Protein AF-A0AAD6UXU1-F1 (afdb_monomer)

Mean predicted aligned error: 7.84 Å

Foldseek 3Di:
DDDPPPPPDDDDPVPDADQAWAWEDEPPDIDIDGLRLLVVQFVQSVVVVVDDDDPDFDDDPNHGYDYDHDDPVLVVLLVCVSPPVQCQDAPPDLRAQELSSLLSNLLVCLVRVRLVSVLRSVNVLCQVQPLDPVSPLVDPCVVRNPPDDDPDPLLSLLSVCQSCVSNVLCLSNLSSLLSNLLVDDPCVNVDPPGSNVVDDPLQNQLSVQLSVVLLVLLVVLLVLLLPFDDPVQFPDPVQLNVLSVVVSVVVVVVVRSRNSPVPDDPVVLVVLPVRGPPRRSVSSVVSNVVSSNVCSQCRCVSSPHDGSVVSVVSVCCSNVVSVCVVVD

pLDDT: mean 85.53, std 13.85, range [31.14, 98.0]

Sequence (328 aa):
MATSTASNFRQNDDLWFSPELIILRAQNHVFRIFVSILSAKSSVFADMFSFPSPPEVETIDGIQVVDLHDDPEELGAFLKAIFDADFFLPMPAKTINKLQDIIGILRMAHKYDVAFLRLRALEHLDLLYPIKLRGFEAFEGWDRVDQFQYSSEKDRDLIVIKAAVEVGATWLLPAAYYSLCAGNDLCEIMTDGSPWNDIGDPQKMACITGYTALLQYSPKMWQSLLTPSDEDFCEDPALCDARRLELASALVALGSIHHTLETPDEEWWANARQMFCERCYIYTEQQYSLTKQEFWEELPSLFGLPAWSELETARISALYEATNHWAT

Secondary structure (DSSP, 8-state):
--------PPP-GGG-----EEEEEETTEEEEEEHHHHHTT-HHHHHHHHSPPPSS--EETTEEEEEE-S-HHHHHHHHHHHH-TTTTPPTT------HHHHHHHHHHHHHTT-HHHHHHHHHHHHHHS-SSHHHHHT---HHHH-SS--S-HHHHHHHHHHHHHHTT-GGGHHHHHHHHHHHS-HHHHT-TTSGGGGS-HHHHHHHHHHHHHHHHHHHHHHHHHHPPPPTTT-S-HHHHHHHHHHHHHHHHHH---S-TTT---HHHHHHHHHHS-HHHHHHHHHHHHHHHHHHHHHHHHHTTPPPHHHHHHHHHHHHHHHHHTT--

Nearest PDB structures (foldseek):
  3drx-assembly1_B  TM=6.575E-01  e=2.318E-01  Homo sapiens
  8u81-assembly1_K1  TM=6.897E-01  e=6.715E-01  Homo sapiens
  3drx-assembly1_C  TM=5.872E-01  e=3.681E-01  Homo sapiens
  3drx-assembly1_D  TM=5.726E-01  e=5.088E-01  Homo sapiens

Structure (mmCIF, N/CA/C/O backbone):
data_AF-A0AAD6UXU1-F1
#
_entry.id   AF-A0AAD6UXU1-F1
#
loop_
_atom_site.group_PDB
_atom_site.id
_atom_site.type_symbol
_atom_site.label_atom_id
_atom_site.label_alt_id
_atom_site.label_comp_id
_atom_site.label_asym_id
_atom_site.label_entity_id
_atom_site.label_seq_id
_atom_site.pdbx_PDB_ins_code
_atom_site.Cartn_x
_atom_site.Cartn_y
_atom_site.Cartn_z
_atom_site.occupancy
_atom_site.B_iso_or_equiv
_atom_site.auth_seq_id
_atom_site.auth_comp_id
_atom_site.auth_asym_id
_atom_site.auth_atom_id
_atom_site.pdbx_PDB_model_num
ATOM 1 N N . MET A 1 1 ? -47.418 32.313 39.475 1.00 43.31 1 MET A N 1
ATOM 2 C CA . MET A 1 1 ? -47.560 32.267 38.006 1.00 43.31 1 MET A CA 1
ATOM 3 C C . MET A 1 1 ? -46.182 32.016 37.419 1.00 43.31 1 MET A C 1
ATOM 5 O O . MET A 1 1 ? -45.361 32.917 37.453 1.00 43.31 1 MET A O 1
ATOM 9 N N . ALA A 1 2 ? -45.915 30.797 36.958 1.00 39.81 2 ALA A N 1
ATOM 10 C CA . ALA A 1 2 ? -44.794 30.499 36.074 1.00 39.81 2 ALA A CA 1
ATOM 11 C C . ALA A 1 2 ? -45.394 29.693 34.923 1.00 39.81 2 ALA A C 1
ATOM 13 O O . ALA A 1 2 ? -45.813 28.550 35.087 1.00 39.81 2 ALA A O 1
ATOM 14 N N . THR A 1 3 ? -45.595 30.383 33.811 1.00 43.19 3 THR A N 1
ATOM 15 C CA . THR A 1 3 ? -46.108 29.852 32.555 1.00 43.19 3 THR A CA 1
ATOM 16 C C . THR A 1 3 ? -45.148 28.789 32.040 1.00 43.19 3 THR A C 1
ATOM 18 O O . THR A 1 3 ? -44.046 29.112 31.607 1.00 43.19 3 THR A O 1
ATOM 21 N N . SER A 1 4 ? -45.576 27.526 32.091 1.00 51.03 4 SER A N 1
ATOM 22 C CA . SER A 1 4 ? -45.005 26.460 31.273 1.00 51.03 4 SER A CA 1
ATOM 23 C C . SER A 1 4 ? -45.276 26.825 29.816 1.00 51.03 4 SER A C 1
ATOM 25 O O . SER A 1 4 ? -46.384 26.665 29.306 1.00 51.03 4 SER A O 1
ATOM 27 N N . THR A 1 5 ? -44.284 27.417 29.160 1.00 53.66 5 THR A N 1
ATOM 28 C CA . THR A 1 5 ? -44.238 27.451 27.704 1.00 53.66 5 THR A CA 1
ATOM 29 C C . THR A 1 5 ? -43.967 26.024 27.262 1.00 53.66 5 THR A C 1
ATOM 31 O O . THR A 1 5 ? -42.832 25.561 27.336 1.00 53.66 5 THR A O 1
ATOM 34 N N . ALA A 1 6 ? -45.023 25.312 26.865 1.00 58.25 6 ALA A N 1
ATOM 35 C CA . ALA A 1 6 ? -44.900 24.072 26.118 1.00 58.25 6 ALA A CA 1
ATOM 36 C C . ALA A 1 6 ? -44.196 24.409 24.802 1.00 58.25 6 ALA A C 1
ATOM 38 O O . ALA A 1 6 ? -44.788 24.932 23.857 1.00 58.25 6 ALA A O 1
ATOM 39 N N . SER A 1 7 ? -42.890 24.213 24.790 1.00 63.56 7 SER A N 1
ATOM 40 C CA . SER A 1 7 ? -42.070 24.406 23.618 1.00 63.56 7 SER A CA 1
ATOM 41 C C . SER A 1 7 ? -42.394 23.286 22.634 1.00 63.56 7 SER A C 1
ATOM 43 O O . SER A 1 7 ? -42.061 22.131 22.881 1.00 63.56 7 SER A O 1
ATOM 45 N N . ASN A 1 8 ? -43.032 23.617 21.508 1.00 79.75 8 ASN A N 1
ATOM 46 C CA . ASN A 1 8 ? -43.217 22.708 20.369 1.00 79.75 8 ASN A CA 1
ATOM 47 C C . ASN A 1 8 ? -41.882 22.473 19.628 1.00 79.75 8 ASN A C 1
ATOM 49 O O . ASN A 1 8 ? -41.800 22.631 18.410 1.00 79.75 8 ASN A O 1
ATOM 53 N N . PHE A 1 9 ? -40.813 22.148 20.356 1.00 83.38 9 PHE A N 1
ATOM 54 C CA . PHE A 1 9 ? -39.543 21.751 19.763 1.00 83.38 9 PHE A CA 1
ATOM 55 C C . PHE A 1 9 ? -39.587 20.250 19.483 1.00 83.38 9 PHE A C 1
ATOM 57 O O . PHE A 1 9 ? -39.990 19.462 20.337 1.00 83.38 9 PHE A O 1
ATOM 64 N N . ARG A 1 10 ? -39.200 19.862 18.266 1.00 88.00 10 ARG A N 1
ATOM 65 C CA . ARG A 1 10 ? -39.010 18.460 17.896 1.00 88.00 10 ARG A CA 1
ATOM 66 C C . ARG A 1 10 ? -37.529 18.149 17.983 1.00 88.00 10 ARG A C 1
ATOM 68 O O . ARG A 1 10 ? -36.723 18.843 17.370 1.00 88.00 10 ARG A O 1
ATOM 75 N N . GLN A 1 11 ? -37.207 17.127 18.760 1.00 89.56 11 GLN A N 1
ATOM 76 C CA . GLN A 1 11 ? -35.879 16.547 18.789 1.00 89.56 11 GLN A CA 1
ATOM 77 C C . GLN A 1 11 ? -35.565 15.946 17.414 1.00 89.56 11 GLN A C 1
ATOM 79 O O . GLN A 1 11 ? -36.439 15.346 16.790 1.00 89.56 11 GLN A O 1
ATOM 84 N N . ASN A 1 12 ? -34.343 16.160 16.935 1.00 89.06 12 ASN A N 1
ATOM 85 C CA . ASN A 1 12 ? -33.808 15.438 15.790 1.00 89.06 12 ASN A CA 1
ATOM 86 C C . ASN A 1 12 ? -32.890 14.350 16.342 1.00 89.06 12 ASN A C 1
ATOM 88 O O . ASN A 1 12 ? -31.841 14.683 16.887 1.00 89.06 12 ASN A O 1
ATOM 92 N N . ASP A 1 13 ? -33.299 13.091 16.221 1.00 85.75 13 ASP A N 1
ATOM 93 C CA . ASP A 1 13 ? -32.587 11.963 16.822 1.00 85.75 13 ASP A CA 1
ATOM 94 C C . ASP A 1 13 ? -31.192 11.747 16.208 1.00 85.75 13 ASP A C 1
ATOM 96 O O . ASP A 1 13 ? -30.276 11.360 16.931 1.00 85.75 13 ASP A O 1
ATOM 100 N N . ASP A 1 14 ? -30.978 12.136 14.944 1.00 83.19 14 ASP A N 1
ATOM 101 C CA . ASP A 1 14 ? -29.666 12.067 14.275 1.00 83.19 14 ASP A CA 1
ATOM 102 C C . ASP A 1 14 ? -28.654 13.073 14.852 1.00 83.19 14 ASP A C 1
ATOM 104 O O . ASP A 1 14 ? -27.446 12.947 14.650 1.00 83.19 14 ASP A O 1
ATOM 108 N N . LEU A 1 15 ? -29.144 14.102 15.552 1.00 87.38 15 LEU A N 1
ATOM 109 C CA . LEU A 1 15 ? -28.348 15.190 16.126 1.00 87.38 15 LEU A CA 1
ATOM 110 C C . LEU A 1 15 ? -28.557 15.336 17.643 1.00 87.38 15 LEU A C 1
ATOM 112 O O . LEU A 1 15 ? -28.190 16.364 18.219 1.00 87.38 15 LEU A O 1
ATOM 116 N N . TRP A 1 16 ? -29.137 14.326 18.301 1.00 88.19 16 TRP A N 1
ATOM 117 C CA . TRP A 1 16 ? -29.428 14.342 19.736 1.00 88.19 16 TRP A CA 1
ATOM 118 C C . TRP A 1 16 ? -28.514 13.404 20.530 1.00 88.19 16 TRP A C 1
ATOM 120 O O . TRP A 1 16 ? -28.916 12.366 21.053 1.00 88.19 16 TRP A O 1
ATOM 130 N N . PHE A 1 17 ? -27.246 13.790 20.622 1.00 86.94 17 PHE A N 1
ATOM 131 C CA . PHE A 1 17 ? -26.210 13.006 21.288 1.00 86.94 17 PHE A CA 1
ATOM 132 C C . PHE A 1 17 ? -26.290 13.100 22.822 1.00 86.94 17 PHE A C 1
ATOM 134 O O . PHE A 1 17 ? -26.410 14.188 23.388 1.00 86.94 17 PHE A O 1
ATOM 141 N N . SER A 1 18 ? -26.151 11.959 23.508 1.00 86.75 18 SER A N 1
ATOM 142 C CA . SER A 1 18 ? -25.947 11.924 24.965 1.00 86.75 18 SER A CA 1
ATOM 143 C C . SER A 1 18 ? -24.610 12.593 25.333 1.00 86.75 18 SER A C 1
ATOM 145 O O . SER A 1 18 ? -23.609 12.326 24.659 1.00 86.75 18 SER A O 1
ATOM 147 N N . PRO A 1 19 ? -24.545 13.419 26.399 1.00 90.62 19 PRO A N 1
ATOM 148 C CA . PRO A 1 19 ? -23.319 14.095 26.833 1.00 90.62 19 PRO A CA 1
ATOM 149 C C . PRO A 1 19 ? -22.355 13.185 27.618 1.00 90.62 19 PRO A C 1
ATOM 151 O O . PRO A 1 19 ? -21.442 13.679 28.278 1.00 90.62 19 PRO A O 1
ATOM 154 N N . GLU A 1 20 ? -22.573 11.872 27.600 1.00 93.19 20 GLU A N 1
ATOM 155 C CA . GLU A 1 20 ? -21.785 10.895 28.345 1.00 93.19 20 GLU A CA 1
ATOM 156 C C . GLU A 1 20 ? -20.316 10.871 27.900 1.00 93.19 20 GLU A C 1
ATOM 158 O O . GLU A 1 20 ? -19.997 10.784 26.709 1.00 93.19 20 GLU A O 1
ATOM 163 N N . LEU A 1 21 ? -19.426 10.961 28.889 1.00 94.88 21 LEU A N 1
ATOM 164 C CA . LEU A 1 21 ? -17.980 10.950 28.715 1.00 94.88 21 LEU A CA 1
ATOM 165 C C . LEU A 1 21 ? -17.402 9.612 29.158 1.00 94.88 21 LEU A C 1
ATOM 167 O O . LEU A 1 21 ? -17.860 9.021 30.132 1.00 94.88 21 LEU A O 1
ATOM 171 N N . ILE A 1 22 ? -16.326 9.210 28.493 1.00 95.25 22 ILE A N 1
ATOM 172 C CA . ILE A 1 22 ? -15.518 8.048 28.854 1.00 95.25 22 ILE A CA 1
ATOM 173 C C . ILE A 1 22 ? -14.036 8.367 28.671 1.00 95.25 22 ILE A C 1
ATOM 175 O O . ILE A 1 22 ? -13.671 9.234 27.867 1.00 95.25 22 ILE A O 1
ATOM 179 N N . ILE A 1 23 ? -13.181 7.685 29.430 1.00 96.94 23 ILE A N 1
ATOM 180 C CA . ILE A 1 23 ? -11.731 7.743 29.267 1.00 96.94 23 ILE A CA 1
ATOM 181 C C . ILE A 1 23 ? -11.262 6.413 28.688 1.00 96.94 23 ILE A C 1
ATOM 183 O O . ILE A 1 23 ? -11.335 5.380 29.344 1.00 96.94 23 ILE A O 1
ATOM 187 N N . LEU A 1 24 ? -10.761 6.442 27.458 1.00 96.88 24 LEU A N 1
ATOM 188 C CA . LEU A 1 24 ? -10.066 5.306 26.862 1.00 96.88 24 LEU A CA 1
ATOM 189 C C . LEU A 1 24 ? -8.593 5.389 27.254 1.00 96.88 24 LEU A C 1
ATOM 191 O O . LEU A 1 24 ? -7.971 6.439 27.076 1.00 96.88 24 LEU A O 1
ATOM 195 N N . ARG A 1 25 ? -8.031 4.309 27.791 1.00 96.75 25 ARG A N 1
ATOM 196 C CA . ARG A 1 25 ? -6.615 4.227 28.158 1.00 96.75 25 ARG A CA 1
ATOM 197 C C . ARG A 1 25 ? -5.912 3.209 27.274 1.00 96.75 25 ARG A C 1
ATOM 199 O O . ARG A 1 25 ? -6.346 2.071 27.193 1.00 96.75 25 ARG A O 1
ATOM 206 N N . ALA A 1 26 ? -4.817 3.616 26.643 1.00 96.81 26 ALA A N 1
ATOM 207 C CA . ALA A 1 26 ? -3.923 2.731 25.904 1.00 96.81 26 ALA A CA 1
ATOM 208 C C . ALA A 1 26 ? -2.500 2.945 26.421 1.00 96.81 26 ALA A C 1
ATOM 210 O O . ALA A 1 26 ? -1.939 4.036 26.301 1.00 96.81 26 ALA A O 1
ATOM 211 N N . GLN A 1 27 ? -1.930 1.912 27.046 1.00 94.31 27 GLN A N 1
ATOM 212 C CA . GLN A 1 27 ? -0.639 1.988 27.737 1.00 94.31 27 GLN A CA 1
ATOM 213 C C . GLN A 1 27 ? -0.589 3.172 28.733 1.00 94.31 27 GLN A C 1
ATOM 215 O O . GLN A 1 27 ? -1.321 3.190 29.720 1.00 94.31 27 GLN A O 1
ATOM 220 N N . ASN A 1 28 ? 0.270 4.166 28.488 1.00 92.69 28 ASN A N 1
ATOM 221 C CA . ASN A 1 28 ? 0.446 5.373 29.300 1.00 92.69 28 ASN A CA 1
ATOM 222 C C . ASN A 1 28 ? -0.333 6.601 28.782 1.00 92.69 28 ASN A C 1
ATOM 224 O O . ASN A 1 28 ? -0.143 7.697 29.311 1.00 92.69 28 ASN A O 1
ATOM 228 N N . HIS A 1 29 ? -1.190 6.440 27.771 1.00 96.69 29 HIS A N 1
ATOM 229 C CA . HIS A 1 29 ? -1.995 7.514 27.191 1.00 96.69 29 HIS A CA 1
ATOM 230 C C . HIS A 1 29 ? -3.467 7.370 27.575 1.00 96.69 29 HIS A C 1
ATOM 232 O O . HIS A 1 29 ? -4.006 6.266 27.635 1.00 96.69 29 HIS A O 1
ATOM 238 N N . VAL A 1 30 ? -4.123 8.505 27.815 1.00 97.12 30 VAL A N 1
ATOM 239 C CA . VAL A 1 30 ? -5.552 8.579 28.134 1.00 97.12 30 VAL A CA 1
ATOM 240 C C . VAL A 1 30 ? -6.255 9.558 27.201 1.00 97.12 30 VAL A C 1
ATOM 242 O O . VAL A 1 30 ? -5.759 10.656 26.944 1.00 97.12 30 VAL A O 1
ATOM 245 N N . PHE A 1 31 ? -7.430 9.167 26.718 1.00 97.56 31 PHE A N 1
ATOM 246 C CA . PHE A 1 31 ? -8.241 9.927 25.773 1.00 97.56 31 PHE A CA 1
ATOM 247 C C . PHE A 1 31 ? -9.641 10.109 26.346 1.00 97.56 31 PHE A C 1
ATOM 249 O O . PHE A 1 31 ? -10.380 9.142 26.519 1.00 97.56 31 PHE A O 1
ATOM 256 N N . ARG A 1 32 ? -10.019 11.355 26.643 1.00 97.12 32 ARG A N 1
ATOM 257 C CA . ARG A 1 32 ? -11.364 11.685 27.127 1.00 97.12 32 ARG A CA 1
ATOM 258 C C . ARG A 1 32 ? -12.262 12.045 25.949 1.00 97.12 32 ARG A C 1
ATOM 260 O O . ARG A 1 32 ? -12.029 13.068 25.308 1.00 97.12 32 ARG A O 1
ATOM 267 N N . ILE A 1 33 ? -13.285 11.236 25.689 1.00 95.94 33 ILE A N 1
ATOM 268 C CA . ILE A 1 33 ? -14.138 11.349 24.497 1.00 95.94 33 ILE A CA 1
ATOM 269 C C . ILE A 1 33 ? -15.627 11.222 24.837 1.00 95.94 33 ILE A C 1
ATOM 271 O O . ILE A 1 33 ? -15.990 10.806 25.938 1.00 95.94 33 ILE A O 1
ATOM 275 N N . PHE A 1 34 ? -16.489 11.598 23.887 1.00 95.31 34 PHE A N 1
ATOM 276 C CA . PHE A 1 34 ? -17.938 11.411 23.995 1.00 95.31 34 PHE A CA 1
ATOM 277 C C . PHE A 1 34 ? -18.346 10.026 23.487 1.00 95.31 34 PHE A C 1
ATOM 279 O O . PHE A 1 34 ? -18.093 9.695 22.324 1.00 95.31 34 PHE A O 1
ATOM 286 N N . VAL A 1 35 ? -19.027 9.253 24.339 1.00 94.50 35 VAL A N 1
ATOM 287 C CA . VAL A 1 35 ? -19.502 7.888 24.036 1.00 94.50 35 VAL A CA 1
ATOM 288 C C . VAL A 1 35 ? -20.404 7.885 22.806 1.00 94.50 35 VAL A C 1
ATOM 290 O O . VAL A 1 35 ? -20.249 7.062 21.906 1.00 94.50 35 VAL A O 1
ATOM 293 N N . SER A 1 36 ? -21.323 8.844 22.746 1.00 93.44 36 SER A N 1
ATOM 294 C CA . SER A 1 36 ? -22.357 8.944 21.717 1.00 93.44 36 SER A CA 1
ATOM 295 C C . SER A 1 36 ? -21.791 9.180 20.312 1.00 93.44 36 SER A C 1
ATOM 297 O O . SER A 1 36 ? -22.270 8.576 19.356 1.00 93.44 36 SER A O 1
ATOM 299 N N . ILE A 1 37 ? -20.736 9.990 20.180 1.00 93.44 37 ILE A N 1
ATOM 300 C CA . ILE A 1 37 ? -20.075 10.249 18.890 1.00 93.44 37 ILE A CA 1
ATOM 301 C C . ILE A 1 37 ? -19.331 9.002 18.412 1.00 93.44 37 ILE A C 1
ATOM 303 O O . ILE A 1 37 ? -19.471 8.613 17.254 1.00 93.44 37 ILE A O 1
ATOM 307 N N . LEU A 1 38 ? -18.562 8.362 19.297 1.00 95.00 38 LEU A N 1
ATOM 308 C CA . LEU A 1 38 ? -17.781 7.182 18.932 1.00 95.00 38 LEU A CA 1
ATOM 309 C C . LEU A 1 38 ? -18.691 5.991 18.588 1.00 95.00 38 LEU A C 1
ATOM 311 O O . LEU A 1 38 ? -18.490 5.353 17.558 1.00 95.00 38 LEU A O 1
ATOM 315 N N . SER A 1 39 ? -19.747 5.767 19.377 1.00 94.50 39 SER A N 1
ATOM 316 C CA . SER A 1 39 ? -20.759 4.726 19.122 1.00 94.50 39 SER A CA 1
ATOM 317 C C . SER A 1 39 ? -21.492 4.941 17.800 1.00 94.50 39 SER A C 1
ATOM 319 O O . SER A 1 39 ? -21.764 3.992 17.077 1.00 94.50 39 SER A O 1
ATOM 321 N N . ALA A 1 40 ? -21.782 6.194 17.435 1.00 92.88 40 ALA A N 1
ATOM 322 C CA . ALA A 1 40 ? -22.445 6.504 16.169 1.00 92.88 40 ALA A CA 1
ATOM 323 C C . ALA A 1 40 ? -21.576 6.207 14.932 1.00 92.88 40 ALA A C 1
ATOM 325 O O . ALA A 1 40 ? -22.085 6.217 13.812 1.00 92.88 40 ALA A O 1
ATOM 326 N N . LYS A 1 41 ? -20.264 6.003 15.106 1.00 94.06 41 LYS A N 1
ATOM 327 C CA . LYS A 1 41 ? -19.313 5.757 14.011 1.00 94.06 41 LYS A CA 1
ATOM 328 C C . LYS A 1 41 ? -18.708 4.358 14.017 1.00 94.06 41 LYS A C 1
ATOM 330 O O . LYS A 1 41 ? -18.151 3.973 12.995 1.00 94.06 41 LYS A O 1
ATOM 335 N N . SER A 1 42 ? -18.800 3.638 15.130 1.00 96.75 42 SER A N 1
ATOM 336 C CA . SER A 1 42 ? -18.187 2.330 15.343 1.00 96.75 42 SER A CA 1
ATOM 337 C C . SER A 1 42 ? -19.193 1.388 15.989 1.00 96.75 42 SER A C 1
ATOM 339 O O . SER A 1 42 ? -19.587 1.593 17.140 1.00 96.75 42 SER A O 1
ATOM 341 N N . SER A 1 43 ? -19.569 0.331 15.266 1.00 95.75 43 SER A N 1
ATOM 342 C CA . SER A 1 43 ? -20.449 -0.720 15.794 1.00 95.75 43 SER A CA 1
ATOM 343 C C . SER A 1 43 ? -19.805 -1.434 16.988 1.00 95.75 43 SER A C 1
ATOM 345 O O . SER A 1 43 ? -20.455 -1.652 18.005 1.00 95.75 43 SER A O 1
ATOM 347 N N . VAL A 1 44 ? -18.494 -1.688 16.922 1.00 96.31 44 VAL A N 1
ATOM 348 C CA . VAL A 1 44 ? -17.723 -2.337 17.991 1.00 96.31 44 VAL A CA 1
ATOM 349 C C . VAL A 1 44 ? -17.744 -1.514 19.277 1.00 96.31 44 VAL A C 1
ATOM 351 O O . VAL A 1 44 ? -17.951 -2.073 20.353 1.00 96.31 44 VAL A O 1
ATOM 354 N N . PHE A 1 45 ? -17.548 -0.194 19.195 1.00 95.94 45 PHE A N 1
ATOM 355 C CA . PHE A 1 45 ? -17.644 0.662 20.377 1.00 95.94 45 PHE A CA 1
ATOM 356 C C . PHE A 1 45 ? -19.087 0.811 20.865 1.00 95.94 45 PHE A C 1
ATOM 358 O O . PHE A 1 45 ? -19.303 0.799 22.075 1.00 95.94 45 PHE A O 1
ATOM 365 N N . ALA A 1 46 ? -20.071 0.896 19.964 1.00 94.38 46 ALA A N 1
ATOM 366 C CA . ALA A 1 46 ? -21.481 0.909 20.351 1.00 94.38 46 ALA A CA 1
ATOM 367 C C . ALA A 1 46 ? -21.850 -0.342 21.166 1.00 94.38 46 ALA A C 1
ATOM 369 O O . ALA A 1 46 ? -22.432 -0.228 22.246 1.00 94.38 46 ALA A O 1
ATOM 370 N N . ASP A 1 47 ? -21.433 -1.518 20.696 1.00 94.56 47 ASP A N 1
ATOM 371 C CA . ASP A 1 47 ? -21.623 -2.782 21.400 1.00 94.56 47 ASP A CA 1
ATOM 372 C C . ASP A 1 47 ? -20.851 -2.795 22.724 1.00 94.56 47 ASP A C 1
ATOM 374 O O . ASP A 1 47 ? -21.430 -3.113 23.763 1.00 94.56 47 ASP A O 1
ATOM 378 N N . MET A 1 48 ? -19.576 -2.386 22.722 1.00 92.62 48 MET A N 1
ATOM 379 C CA . MET A 1 48 ? -18.725 -2.330 23.919 1.00 92.62 48 MET A CA 1
ATOM 380 C C . MET A 1 48 ? -19.348 -1.483 25.035 1.00 92.62 48 MET A C 1
ATOM 382 O O . MET A 1 48 ? -19.330 -1.896 26.194 1.00 92.62 48 MET A O 1
ATOM 386 N N . PHE A 1 49 ? -19.918 -0.326 24.697 1.00 91.38 49 PHE A N 1
ATOM 387 C CA . PHE A 1 49 ? -20.528 0.587 25.666 1.00 91.38 49 PHE A CA 1
ATOM 388 C C . PHE A 1 49 ? -21.970 0.215 26.033 1.00 91.38 49 PHE A C 1
ATOM 390 O O . PHE A 1 49 ? -22.499 0.728 27.016 1.00 91.38 49 PHE A O 1
ATOM 397 N N . SER A 1 50 ? -22.612 -0.691 25.289 1.00 89.81 50 SER A N 1
ATOM 398 C CA . SER A 1 50 ? -23.962 -1.173 25.612 1.00 89.81 50 SER A CA 1
ATOM 399 C C . SER A 1 50 ? -23.998 -2.098 26.836 1.00 89.81 50 SER A C 1
ATOM 401 O O . SER A 1 50 ? -25.048 -2.266 27.465 1.00 89.81 50 SER A O 1
ATOM 403 N N . PHE A 1 51 ? -22.860 -2.705 27.190 1.00 84.94 51 PHE A N 1
ATOM 404 C CA . PHE A 1 51 ? -22.769 -3.598 28.337 1.00 84.94 51 PHE A CA 1
ATOM 405 C C . PHE A 1 51 ? -22.716 -2.811 29.653 1.00 84.94 51 PHE A C 1
ATOM 407 O O . PHE A 1 51 ? -21.978 -1.833 29.764 1.00 84.94 51 PHE A O 1
ATOM 414 N N . PRO A 1 52 ? -23.452 -3.249 30.691 1.00 76.31 52 PRO A N 1
ATOM 415 C CA . PRO A 1 52 ? -23.416 -2.593 31.989 1.00 76.31 52 PRO A CA 1
ATOM 416 C C . PRO A 1 52 ? -22.021 -2.705 32.611 1.00 76.31 52 PRO A C 1
ATOM 418 O O . PRO A 1 52 ? -21.464 -3.800 32.726 1.00 76.31 52 PRO A O 1
ATOM 421 N N . SER A 1 53 ? -21.480 -1.570 33.049 1.00 74.62 53 SER A N 1
ATOM 422 C CA . SER A 1 53 ? -20.169 -1.513 33.689 1.00 74.62 53 SER A CA 1
ATOM 423 C C . SER A 1 53 ? -20.160 -2.317 35.004 1.00 74.62 53 SER A C 1
ATOM 425 O O . SER A 1 53 ? -21.138 -2.267 35.760 1.00 74.62 53 SER A O 1
ATOM 427 N N . PRO A 1 54 ? -19.087 -3.078 35.302 1.00 77.81 54 PRO A N 1
ATOM 428 C CA . PRO A 1 54 ? -18.987 -3.830 36.549 1.00 77.81 54 PRO A CA 1
ATOM 429 C C . PRO A 1 54 ? -19.027 -2.917 37.796 1.00 77.81 54 PRO A C 1
ATOM 431 O O . PRO A 1 54 ? -18.807 -1.714 37.697 1.00 77.81 54 PRO A O 1
ATOM 434 N N . PRO A 1 55 ? -19.298 -3.454 39.000 1.00 71.44 55 PRO A N 1
ATOM 435 C CA . PRO A 1 55 ? -19.465 -2.635 40.209 1.00 71.44 55 PRO A CA 1
ATOM 436 C C . PRO A 1 55 ? -18.200 -1.875 40.644 1.00 71.44 55 PRO A C 1
ATOM 438 O O . PRO A 1 55 ? -18.299 -0.839 41.294 1.00 71.44 55 PRO A O 1
ATOM 441 N N . GLU A 1 56 ? -17.019 -2.395 40.299 1.00 77.69 56 GLU A N 1
ATOM 442 C CA . GLU A 1 56 ? -15.705 -1.834 40.636 1.00 77.69 56 GLU A CA 1
ATOM 443 C C . GLU A 1 56 ? -14.989 -1.391 39.357 1.00 77.69 56 GLU A C 1
ATOM 445 O O . GLU A 1 56 ? -14.050 -2.029 38.886 1.00 77.69 56 GLU A O 1
ATOM 450 N N . VAL A 1 57 ? -15.481 -0.314 38.753 1.00 83.75 57 VAL A N 1
ATOM 451 C CA . VAL A 1 57 ? -14.874 0.275 37.555 1.00 83.75 57 VAL A CA 1
ATOM 452 C C . VAL A 1 57 ? -13.890 1.351 37.970 1.00 83.75 57 VAL A C 1
ATOM 454 O O . VAL A 1 57 ? -14.208 2.223 38.780 1.00 83.75 57 VAL A O 1
ATOM 457 N N . GLU A 1 58 ? -12.686 1.293 37.410 1.00 91.25 58 GLU A N 1
ATOM 458 C CA . GLU A 1 58 ? -11.704 2.351 37.587 1.00 91.25 58 GLU A CA 1
ATOM 459 C C . GLU A 1 58 ? -12.240 3.665 37.011 1.00 91.25 58 GLU A C 1
ATOM 461 O O . GLU A 1 58 ? -12.792 3.711 35.909 1.00 91.25 58 GLU A O 1
ATOM 466 N N . THR A 1 59 ? -12.061 4.752 37.758 1.00 92.31 59 THR A N 1
ATOM 467 C CA . THR A 1 59 ? -12.477 6.085 37.327 1.00 92.31 59 THR A CA 1
ATOM 468 C C . THR A 1 59 ? -11.347 7.087 37.473 1.00 92.31 59 THR A C 1
ATOM 470 O O . THR A 1 59 ? -10.648 7.084 38.487 1.00 92.31 59 THR A O 1
ATOM 473 N N . ILE A 1 60 ? -11.251 8.015 36.526 1.00 92.56 60 ILE A N 1
ATOM 474 C CA . ILE A 1 60 ? -10.426 9.221 36.625 1.00 92.56 60 ILE A CA 1
ATOM 475 C C . ILE A 1 60 ? -11.385 10.411 36.601 1.00 92.56 60 ILE A C 1
ATOM 477 O O . ILE A 1 60 ? -12.231 10.509 35.717 1.00 92.56 60 ILE A O 1
ATOM 481 N N . ASP A 1 61 ? -11.304 11.286 37.604 1.00 92.25 61 ASP A N 1
ATOM 482 C CA . ASP A 1 61 ? -12.215 12.431 37.779 1.00 92.25 61 ASP A CA 1
ATOM 483 C C . ASP A 1 61 ? -13.712 12.055 37.777 1.00 92.25 61 ASP A C 1
ATOM 485 O O . ASP A 1 61 ? -14.568 12.812 37.320 1.00 92.25 61 ASP A O 1
ATOM 489 N N . GLY A 1 62 ? -14.038 10.861 38.285 1.00 90.69 62 GLY A N 1
ATOM 490 C CA . GLY A 1 62 ? -15.405 10.330 38.299 1.00 90.69 62 GLY A CA 1
ATOM 491 C C . GLY A 1 62 ? -15.917 9.851 36.935 1.00 90.69 62 GLY A C 1
ATOM 492 O O . GLY A 1 62 ? -17.095 9.523 36.822 1.00 90.69 62 GLY A O 1
ATOM 493 N N . ILE A 1 63 ? -15.056 9.796 35.916 1.00 93.44 63 ILE A N 1
ATOM 494 C CA . ILE A 1 63 ? -15.356 9.270 34.582 1.00 93.44 63 ILE A CA 1
ATOM 495 C C . ILE A 1 63 ? -14.784 7.860 34.472 1.00 93.44 63 ILE A C 1
ATOM 497 O O . ILE A 1 63 ? -13.630 7.627 34.833 1.00 93.44 63 ILE A O 1
ATOM 501 N N . GLN A 1 64 ? -15.589 6.931 33.962 1.00 93.12 64 GLN A N 1
ATOM 502 C CA . GLN A 1 64 ? -15.184 5.548 33.728 1.00 93.12 64 GLN A CA 1
ATOM 503 C C . GLN A 1 64 ? -13.965 5.461 32.804 1.00 93.12 64 GLN A C 1
ATOM 505 O O . GLN A 1 64 ? -13.911 6.120 31.762 1.00 93.12 64 GLN A O 1
ATOM 510 N N . VAL A 1 65 ? -13.016 4.606 33.185 1.00 94.06 65 VAL A N 1
ATOM 511 C CA . VAL A 1 65 ? -11.851 4.241 32.379 1.00 94.06 65 VAL A CA 1
ATOM 512 C C . VAL A 1 65 ? -12.092 2.887 31.716 1.00 94.06 65 VAL A C 1
ATOM 514 O O . VAL A 1 65 ? -12.536 1.940 32.364 1.00 94.06 65 VAL A O 1
ATOM 517 N N . VAL A 1 66 ? -11.786 2.795 30.424 1.00 93.38 66 VAL A N 1
ATOM 518 C CA . VAL A 1 66 ? -11.745 1.541 29.665 1.00 93.38 66 VAL A CA 1
ATOM 519 C C . VAL A 1 66 ? -10.347 1.354 29.098 1.00 93.38 66 VAL A C 1
ATOM 521 O O . VAL A 1 66 ? -9.849 2.202 28.358 1.00 93.38 66 VAL A O 1
ATOM 524 N N . ASP A 1 67 ? -9.726 0.234 29.454 1.00 94.50 67 ASP A N 1
ATOM 525 C CA . ASP A 1 67 ? -8.420 -0.164 28.945 1.00 94.50 67 ASP A CA 1
ATOM 526 C C . ASP A 1 67 ? -8.531 -0.787 27.556 1.00 94.50 67 ASP A C 1
ATOM 528 O O . ASP A 1 67 ? -9.273 -1.745 27.336 1.00 94.50 67 ASP A O 1
ATOM 532 N N . LEU A 1 68 ? -7.741 -0.256 26.630 1.00 95.25 68 LEU A N 1
ATOM 533 C CA . LEU A 1 68 ? -7.531 -0.775 25.291 1.00 95.25 68 LEU A CA 1
ATOM 534 C C . LEU A 1 68 ? -6.076 -1.232 25.157 1.00 95.25 68 LEU A C 1
ATOM 536 O O . LEU A 1 68 ? -5.148 -0.623 25.689 1.00 95.25 68 LEU A O 1
ATOM 540 N N . HIS A 1 69 ? -5.871 -2.318 24.417 1.00 95.12 69 HIS A N 1
ATOM 541 C CA . HIS A 1 69 ? -4.547 -2.902 24.176 1.00 95.12 69 HIS A CA 1
ATOM 542 C C . HIS A 1 69 ? -3.901 -2.411 22.872 1.00 95.12 69 HIS A C 1
ATOM 544 O O . HIS A 1 69 ? -2.990 -3.054 22.358 1.00 95.12 69 HIS A O 1
ATOM 550 N N . ASP A 1 70 ? -4.404 -1.311 22.317 1.00 95.81 70 ASP A N 1
ATOM 551 C CA . ASP A 1 70 ? -3.908 -0.736 21.070 1.00 95.81 70 ASP A CA 1
ATOM 552 C C . ASP A 1 70 ? -2.621 0.057 21.257 1.00 95.81 70 ASP A C 1
ATOM 554 O O . ASP A 1 70 ? -2.256 0.460 22.368 1.00 95.81 70 ASP A O 1
ATOM 558 N N . ASP A 1 71 ? -1.949 0.302 20.135 1.00 95.19 71 ASP A N 1
ATOM 559 C CA . ASP A 1 71 ? -0.884 1.285 20.083 1.00 95.19 71 ASP A CA 1
ATOM 560 C C . ASP A 1 71 ? -1.459 2.693 20.359 1.00 95.19 71 ASP A C 1
ATOM 562 O O . ASP A 1 71 ? -2.460 3.084 19.744 1.00 95.19 71 ASP A O 1
ATOM 566 N N . PRO A 1 72 ? -0.883 3.457 21.305 1.00 96.50 72 PRO A N 1
ATOM 567 C CA . PRO A 1 72 ? -1.429 4.752 21.692 1.00 96.50 72 PRO A CA 1
ATOM 568 C C . PRO A 1 72 ? -1.336 5.809 20.584 1.00 96.50 72 PRO A C 1
ATOM 570 O O . PRO A 1 72 ? -2.176 6.713 20.554 1.00 96.50 72 PRO A O 1
ATOM 573 N N . GLU A 1 73 ? -0.354 5.724 19.682 1.00 94.44 73 GLU A N 1
ATOM 574 C CA . GLU A 1 73 ? -0.207 6.673 18.577 1.00 94.44 73 GLU A CA 1
ATOM 575 C C . GLU A 1 73 ? -1.236 6.380 17.480 1.00 94.44 73 GLU A C 1
ATOM 577 O O . GLU A 1 73 ? -1.966 7.292 17.075 1.00 94.44 73 GLU A O 1
ATOM 582 N N . GLU A 1 74 ? -1.389 5.108 17.087 1.00 95.19 74 GLU A N 1
ATOM 583 C CA . GLU A 1 74 ? -2.413 4.683 16.119 1.00 95.19 74 GLU A CA 1
ATOM 584 C C . GLU A 1 74 ? -3.833 4.997 16.621 1.00 95.19 74 GLU A C 1
ATOM 586 O O . GLU A 1 74 ? -4.643 5.583 15.892 1.00 95.19 74 GLU A O 1
ATOM 591 N N . LEU A 1 75 ? -4.131 4.673 17.888 1.00 97.38 75 LEU A N 1
ATOM 592 C CA . LEU A 1 75 ? -5.422 4.983 18.509 1.00 97.38 75 LEU A CA 1
ATOM 593 C C . LEU A 1 75 ? -5.658 6.498 18.571 1.00 97.38 75 LEU A C 1
ATOM 595 O O . LEU A 1 75 ? -6.764 6.968 18.298 1.00 97.38 75 LEU A O 1
ATOM 599 N N . GLY A 1 76 ? -4.626 7.277 18.898 1.00 96.25 76 GLY A N 1
ATOM 600 C CA . GLY A 1 76 ? -4.701 8.734 18.931 1.00 96.25 76 GLY A CA 1
ATOM 601 C C . GLY A 1 76 ? -5.019 9.343 17.562 1.00 96.25 76 GLY A C 1
ATOM 602 O O . GLY A 1 76 ? -5.876 10.227 17.477 1.00 96.25 76 GLY A O 1
ATOM 603 N N . ALA A 1 77 ? -4.371 8.871 16.493 1.00 95.00 77 ALA A N 1
ATOM 604 C CA . ALA A 1 77 ? -4.646 9.302 15.120 1.00 95.00 77 ALA A CA 1
ATOM 605 C C . ALA A 1 77 ? -6.073 8.930 14.683 1.00 95.00 77 ALA A C 1
ATOM 607 O O . ALA A 1 77 ? -6.801 9.770 14.151 1.00 95.00 77 ALA A O 1
ATOM 608 N N . PHE A 1 78 ? -6.514 7.709 14.991 1.00 97.12 78 PHE A N 1
ATOM 609 C CA . PHE A 1 78 ? -7.878 7.246 14.738 1.00 97.12 78 PHE A CA 1
ATOM 610 C C . PHE A 1 78 ? -8.938 8.092 15.452 1.00 97.12 78 PHE A C 1
ATOM 612 O O . PHE A 1 78 ? -9.893 8.547 14.823 1.00 97.12 78 PHE A O 1
ATOM 619 N N . LEU A 1 79 ? -8.761 8.366 16.747 1.00 97.44 79 LEU A N 1
ATOM 620 C CA . LEU A 1 79 ? -9.698 9.203 17.496 1.00 97.44 79 LEU A CA 1
ATOM 621 C C . LEU A 1 79 ? -9.719 10.635 16.946 1.00 97.44 79 LEU A C 1
ATOM 623 O O . LEU A 1 79 ? -10.798 11.193 16.753 1.00 97.44 79 LEU A O 1
ATOM 627 N N . LYS A 1 80 ? -8.564 11.224 16.609 1.00 95.19 80 LYS A N 1
ATOM 628 C CA . LYS A 1 80 ? -8.531 12.536 15.938 1.00 95.19 80 LYS A CA 1
ATOM 629 C C . LYS A 1 80 ? -9.306 12.512 14.622 1.00 95.19 80 LYS A C 1
ATOM 631 O O . LYS A 1 80 ? -10.106 13.406 14.399 1.00 95.19 80 LYS A O 1
ATOM 636 N N . ALA A 1 81 ? -9.162 11.469 13.808 1.00 94.94 81 ALA A N 1
ATOM 637 C CA . ALA A 1 81 ? -9.892 11.333 12.547 1.00 94.94 81 ALA A CA 1
ATOM 638 C C . ALA A 1 81 ? -11.424 11.232 12.711 1.00 94.94 81 ALA A C 1
ATOM 640 O O . ALA A 1 81 ? -12.164 11.543 11.777 1.00 94.94 81 ALA A O 1
ATOM 641 N N . ILE A 1 82 ? -11.913 10.807 13.883 1.00 95.31 82 ILE A N 1
ATOM 642 C CA . ILE A 1 82 ? -13.347 10.783 14.218 1.00 95.31 82 ILE A CA 1
ATOM 643 C C . ILE A 1 82 ? -13.834 12.145 14.719 1.00 95.31 82 ILE A C 1
ATOM 645 O O . ILE A 1 82 ? -14.914 12.592 14.330 1.00 95.31 82 ILE A O 1
ATOM 649 N N . PHE A 1 83 ? -13.077 12.774 15.618 1.00 94.62 83 PHE A N 1
ATOM 650 C CA . PHE A 1 83 ? -13.522 13.959 16.360 1.00 94.62 83 PHE A CA 1
ATOM 651 C C . PHE A 1 83 ? -13.117 15.291 15.712 1.00 94.62 83 PHE A C 1
ATOM 653 O O . PHE A 1 83 ? -13.733 16.315 16.005 1.00 94.62 83 PHE A O 1
ATOM 660 N N . ASP A 1 84 ? -12.119 15.284 14.833 1.00 92.19 84 ASP A N 1
ATOM 661 C CA . ASP A 1 84 ? -11.651 16.428 14.057 1.00 92.19 84 ASP A CA 1
ATOM 662 C C . ASP A 1 84 ? -11.849 16.139 12.563 1.00 92.19 84 ASP A C 1
ATOM 664 O O . ASP A 1 84 ? -11.139 15.339 11.950 1.00 92.19 84 ASP A O 1
ATOM 668 N N . ALA A 1 85 ? -12.854 16.793 11.977 1.00 85.94 85 ALA A N 1
ATOM 669 C CA . ALA A 1 85 ? -13.236 16.583 10.585 1.00 85.94 85 ALA A CA 1
ATOM 670 C C . ALA A 1 85 ? -12.127 16.966 9.589 1.00 85.94 85 ALA A C 1
ATOM 672 O O . ALA A 1 85 ? -12.105 16.409 8.490 1.00 85.94 85 ALA A O 1
ATOM 673 N N . ASP A 1 86 ? -11.214 17.865 9.970 1.00 88.81 86 ASP A N 1
ATOM 674 C CA . ASP A 1 86 ? -10.140 18.361 9.105 1.00 88.81 86 ASP A CA 1
ATOM 675 C C . ASP A 1 86 ? -8.865 17.507 9.206 1.00 88.81 86 ASP A C 1
ATOM 677 O O . ASP A 1 86 ? -8.004 17.567 8.322 1.00 88.81 86 ASP A O 1
ATOM 681 N N . PHE A 1 87 ? -8.753 16.667 10.243 1.00 89.12 87 PHE A N 1
ATOM 682 C CA . PHE A 1 87 ? -7.563 15.853 10.497 1.00 89.12 87 PHE A CA 1
ATOM 683 C C . PHE A 1 87 ? -7.330 14.782 9.423 1.00 89.12 87 PHE A C 1
ATOM 685 O O 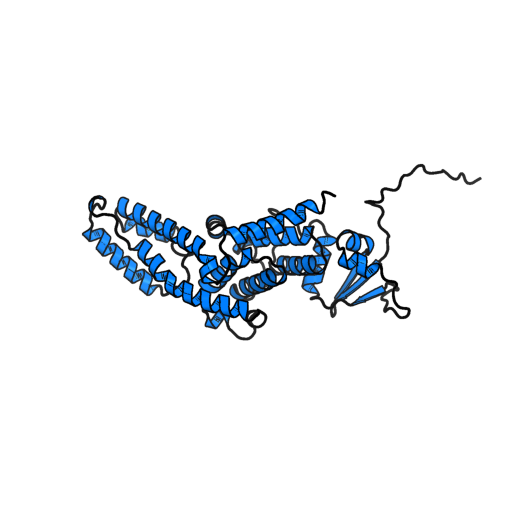. PHE A 1 87 ? -6.195 14.570 9.004 1.00 89.12 87 PHE A O 1
ATOM 692 N N . PHE A 1 88 ? -8.394 14.118 8.954 1.00 90.19 88 PHE A N 1
ATOM 693 C CA . PHE A 1 88 ? -8.292 12.996 8.012 1.00 90.19 88 PHE A CA 1
ATOM 694 C C . PHE A 1 88 ? -9.256 13.136 6.829 1.00 90.19 88 PHE A C 1
ATOM 696 O O . PHE A 1 88 ? -10.264 12.427 6.719 1.00 90.19 88 PHE A O 1
ATOM 703 N N . LEU A 1 89 ? -8.978 14.101 5.953 1.00 86.81 89 LEU A N 1
ATOM 704 C CA . LEU A 1 89 ? -9.817 14.381 4.790 1.00 86.81 89 LEU A CA 1
ATOM 705 C C . LEU A 1 89 ? -9.623 13.331 3.680 1.00 86.81 89 LEU A C 1
ATOM 707 O O . LEU A 1 89 ? -8.544 12.742 3.556 1.00 86.81 89 LEU A O 1
ATOM 711 N N . PRO A 1 90 ? -10.664 13.090 2.860 1.00 80.31 90 PRO A N 1
ATOM 712 C CA . PRO A 1 90 ? -10.527 12.271 1.662 1.00 80.31 90 PRO A CA 1
ATOM 713 C C . PRO A 1 90 ? -9.594 12.943 0.647 1.00 80.31 90 PRO A C 1
ATOM 715 O O . PRO A 1 90 ? -9.455 14.172 0.611 1.00 80.31 90 PRO A O 1
ATOM 718 N N . MET A 1 91 ? -8.997 12.145 -0.234 1.00 71.75 91 MET A N 1
ATOM 719 C CA . MET A 1 91 ? -8.224 12.676 -1.355 1.00 71.75 91 MET A CA 1
ATOM 720 C C . MET A 1 91 ? -9.097 13.543 -2.285 1.00 71.75 91 MET A C 1
ATOM 722 O O . MET A 1 91 ? -10.294 13.284 -2.427 1.00 71.75 91 MET A O 1
ATOM 726 N N . PRO A 1 92 ? -8.536 14.591 -2.926 1.00 68.25 92 PRO A N 1
ATOM 727 C CA . PRO A 1 92 ? -7.116 14.958 -3.009 1.00 68.25 92 PRO A CA 1
ATOM 728 C C . PRO A 1 92 ? -6.647 15.941 -1.915 1.00 68.25 92 PRO A C 1
ATOM 730 O O . PRO A 1 92 ? -5.683 16.684 -2.128 1.00 68.25 92 PRO A O 1
ATOM 733 N N . ALA A 1 93 ? -7.351 16.035 -0.781 1.00 69.00 93 ALA A N 1
ATOM 734 C CA . ALA A 1 93 ? -6.997 16.981 0.271 1.00 69.00 93 ALA A CA 1
ATOM 735 C C . ALA A 1 93 ? -5.593 16.697 0.836 1.00 69.00 93 ALA A C 1
ATOM 737 O O . ALA A 1 93 ? -5.254 15.571 1.182 1.00 69.00 93 ALA A O 1
ATOM 738 N N . LYS A 1 94 ? -4.778 17.749 0.953 1.00 63.25 94 LYS A N 1
ATOM 739 C CA . LYS A 1 94 ? -3.372 17.679 1.389 1.00 63.25 94 LYS A CA 1
ATOM 740 C C . LYS A 1 94 ? -3.213 17.717 2.916 1.00 63.25 94 LYS A C 1
ATOM 742 O O . LYS A 1 94 ? -2.330 18.413 3.408 1.00 63.25 94 LYS A O 1
ATOM 747 N N . THR A 1 95 ? -4.121 17.106 3.678 1.00 57.59 95 THR A N 1
ATOM 748 C CA . THR A 1 95 ? -4.140 17.294 5.142 1.00 57.59 95 THR A CA 1
ATOM 749 C C . THR A 1 95 ? -3.347 16.261 5.928 1.00 57.59 95 THR A C 1
ATOM 751 O O . THR A 1 95 ? -3.038 16.523 7.087 1.00 57.59 95 THR A O 1
ATOM 754 N N . ILE A 1 96 ? -2.950 15.142 5.317 1.00 57.84 96 ILE A N 1
ATOM 755 C CA . ILE A 1 96 ? -2.182 14.096 6.001 1.00 57.84 96 ILE A CA 1
ATOM 756 C C . ILE A 1 96 ? -0.805 13.974 5.365 1.00 57.84 96 ILE A C 1
ATOM 758 O O . ILE A 1 96 ? -0.679 13.674 4.181 1.00 57.84 96 ILE A O 1
ATOM 762 N N . ASN A 1 97 ? 0.220 14.176 6.190 1.00 63.81 97 ASN A N 1
ATOM 763 C CA . ASN A 1 97 ? 1.623 14.177 5.775 1.00 63.81 97 ASN A CA 1
ATOM 764 C C . ASN A 1 97 ? 2.403 12.989 6.363 1.00 63.81 97 ASN A C 1
ATOM 766 O O . ASN A 1 97 ? 3.628 13.026 6.381 1.00 63.81 97 ASN A O 1
ATOM 770 N N . LYS A 1 98 ? 1.714 11.985 6.931 1.00 81.06 98 LYS A N 1
ATOM 771 C CA . LYS A 1 98 ? 2.350 10.837 7.589 1.00 81.06 98 LYS A CA 1
ATOM 772 C C . LYS A 1 98 ? 1.686 9.528 7.194 1.00 81.06 98 LYS A C 1
ATOM 774 O O . LYS A 1 98 ? 0.516 9.298 7.492 1.00 81.06 98 LYS A O 1
ATOM 779 N N . LEU A 1 99 ? 2.469 8.630 6.603 1.00 84.69 99 LEU A N 1
ATOM 780 C CA . LEU A 1 99 ? 2.023 7.267 6.317 1.00 84.69 99 LEU A CA 1
ATOM 781 C C . LEU A 1 99 ? 1.621 6.509 7.595 1.00 84.69 99 LEU A C 1
ATOM 783 O O . LEU A 1 99 ? 0.655 5.756 7.564 1.00 84.69 99 LEU A O 1
ATOM 787 N N . GLN A 1 100 ? 2.309 6.744 8.718 1.00 87.00 100 GLN A N 1
ATOM 788 C CA . GLN A 1 100 ? 1.982 6.135 10.017 1.00 87.00 100 GLN A CA 1
ATOM 789 C C . GLN A 1 100 ? 0.542 6.429 10.445 1.00 87.00 100 GLN A C 1
ATOM 791 O O . GLN A 1 100 ? -0.164 5.514 10.858 1.00 87.00 100 GLN A O 1
ATOM 796 N N . ASP A 1 101 ? 0.080 7.671 10.267 1.00 90.50 101 ASP A N 1
ATOM 797 C CA . ASP A 1 101 ? -1.300 8.043 10.580 1.00 90.50 101 ASP A CA 1
ATOM 798 C C . ASP A 1 101 ? -2.279 7.310 9.650 1.00 90.50 101 ASP A C 1
ATOM 800 O O . ASP A 1 101 ? -3.269 6.760 10.120 1.00 90.50 101 ASP A O 1
ATOM 804 N N . ILE A 1 102 ? -1.990 7.230 8.342 1.00 92.19 102 ILE A N 1
ATOM 805 C CA . ILE A 1 102 ? -2.834 6.502 7.374 1.00 92.19 102 ILE A CA 1
ATOM 806 C C . ILE A 1 102 ? -2.952 5.022 7.763 1.00 92.19 102 ILE A C 1
ATOM 808 O O . ILE A 1 102 ? -4.058 4.482 7.797 1.00 92.19 102 ILE A O 1
ATOM 812 N N . ILE A 1 103 ? -1.829 4.372 8.077 1.00 93.12 103 ILE A N 1
ATOM 813 C CA . ILE A 1 103 ? -1.785 2.955 8.452 1.00 93.12 103 ILE A CA 1
ATOM 814 C C . ILE A 1 103 ? -2.474 2.720 9.797 1.00 93.12 103 ILE A C 1
ATOM 816 O O . ILE A 1 103 ? -3.323 1.834 9.892 1.00 93.12 103 ILE A O 1
ATOM 820 N N . GLY A 1 104 ? -2.177 3.531 10.813 1.00 94.56 104 GLY A N 1
ATOM 821 C CA . GLY A 1 104 ? -2.815 3.434 12.125 1.00 94.56 104 GLY A CA 1
ATOM 822 C C . GLY A 1 104 ? -4.328 3.623 12.038 1.00 94.56 104 GLY A C 1
ATOM 823 O O . GLY A 1 104 ? -5.092 2.803 12.548 1.00 94.56 104 GLY A O 1
ATOM 824 N N . ILE A 1 105 ? -4.783 4.638 11.296 1.00 96.06 105 ILE A N 1
ATOM 825 C CA . ILE A 1 105 ? -6.210 4.875 11.052 1.00 96.06 105 ILE A CA 1
ATOM 826 C C . ILE A 1 105 ? -6.837 3.701 10.301 1.00 96.06 105 ILE A C 1
ATOM 828 O O . ILE A 1 105 ? -7.922 3.271 10.684 1.00 96.06 105 ILE A O 1
ATOM 832 N N . LEU A 1 106 ? -6.177 3.147 9.279 1.00 96.31 106 LEU A N 1
ATOM 833 C CA . LEU A 1 106 ? -6.678 1.989 8.534 1.00 96.31 106 LEU A CA 1
ATOM 834 C C . LEU A 1 106 ? -6.888 0.771 9.441 1.00 96.31 106 LEU A C 1
ATOM 836 O O . LEU A 1 106 ? -7.957 0.156 9.411 1.00 96.31 106 LEU A O 1
ATOM 840 N N . ARG A 1 107 ? -5.885 0.437 10.259 1.00 96.75 107 ARG A N 1
ATOM 841 C CA . ARG A 1 107 ? -5.919 -0.713 11.175 1.00 96.75 107 ARG A CA 1
ATOM 842 C C . ARG A 1 107 ? -6.993 -0.535 12.240 1.00 96.75 107 ARG A C 1
ATOM 844 O O . ARG A 1 107 ? -7.805 -1.437 12.442 1.00 96.75 107 ARG A O 1
ATOM 851 N N . MET A 1 108 ? -7.057 0.639 12.869 1.00 97.81 108 MET A N 1
ATOM 852 C CA . MET A 1 108 ? -8.071 0.943 13.881 1.00 97.81 108 MET A CA 1
ATOM 853 C C . MET A 1 108 ? -9.478 0.984 13.284 1.00 97.81 108 MET A C 1
ATOM 855 O O . MET A 1 108 ? -10.400 0.421 13.864 1.00 97.81 108 MET A O 1
ATOM 859 N N . ALA A 1 109 ? -9.654 1.575 12.101 1.00 97.25 109 ALA A N 1
ATOM 860 C CA . ALA A 1 109 ? -10.941 1.597 11.414 1.00 97.25 109 ALA A CA 1
ATOM 861 C C . ALA A 1 109 ? -11.400 0.197 10.988 1.00 97.25 109 ALA A C 1
ATOM 863 O O . ALA A 1 109 ? -12.595 -0.078 11.015 1.00 97.25 109 ALA A O 1
ATOM 864 N N . HIS A 1 110 ? -10.476 -0.695 10.625 1.00 96.69 110 HIS A N 1
ATOM 865 C CA . HIS A 1 110 ? -10.795 -2.098 10.378 1.00 96.69 110 HIS A CA 1
ATOM 866 C C . HIS A 1 110 ? -11.173 -2.836 11.672 1.00 96.69 110 HIS A C 1
ATOM 868 O O . HIS A 1 110 ? -12.189 -3.524 11.702 1.00 96.69 110 HIS A O 1
ATOM 874 N N . LYS A 1 111 ? -10.399 -2.653 12.750 1.00 96.88 111 LYS A N 1
ATOM 875 C CA . LYS A 1 111 ? -10.624 -3.297 14.054 1.00 96.88 111 LYS A CA 1
ATOM 876 C C . LYS A 1 111 ? -11.936 -2.865 14.713 1.00 96.88 111 LYS A C 1
ATO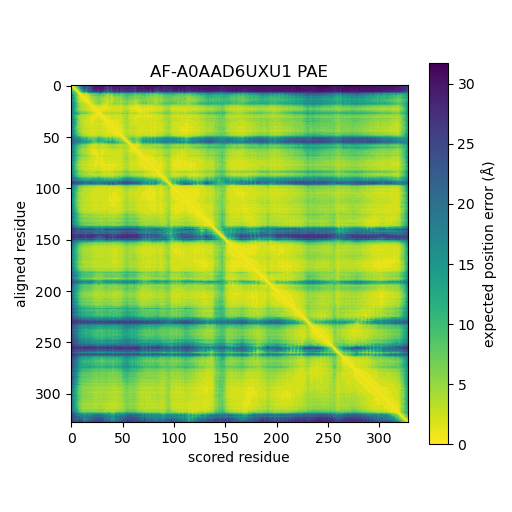M 878 O O . LYS A 1 111 ? -12.642 -3.695 15.276 1.00 96.88 111 LYS A O 1
ATOM 883 N N . TYR A 1 112 ? -12.230 -1.570 14.671 1.00 97.44 112 TYR A N 1
ATOM 884 C CA . TYR A 1 112 ? -13.379 -0.951 15.329 1.00 97.44 112 TYR A CA 1
ATOM 885 C C . TYR A 1 112 ? -14.562 -0.721 14.385 1.00 97.44 112 TYR A C 1
ATOM 887 O O . TYR A 1 112 ? -15.497 -0.018 14.755 1.00 97.44 112 TYR A O 1
ATOM 895 N N . ASP A 1 113 ? -14.535 -1.301 13.186 1.00 96.25 113 ASP A N 1
ATOM 896 C CA . ASP A 1 113 ? -15.620 -1.221 12.205 1.00 96.25 113 ASP A CA 1
ATOM 897 C C . ASP A 1 113 ? -16.100 0.220 11.929 1.00 96.25 113 ASP A C 1
ATOM 899 O O . ASP A 1 113 ? -17.243 0.602 12.182 1.00 96.25 113 ASP A O 1
ATOM 903 N N . VAL A 1 114 ? -15.178 1.056 11.438 1.00 96.31 114 VAL A N 1
ATOM 904 C CA . VAL A 1 114 ? -15.435 2.448 11.037 1.00 96.31 114 VAL A CA 1
ATOM 905 C C . VAL A 1 114 ? -15.249 2.589 9.528 1.00 96.31 114 VAL A C 1
ATOM 907 O O . VAL A 1 114 ? -14.207 3.029 9.033 1.00 96.31 114 VAL A O 1
ATOM 910 N N . ALA A 1 115 ? -16.287 2.215 8.778 1.00 93.25 115 ALA A N 1
ATOM 911 C CA . ALA A 1 115 ? -16.234 2.062 7.323 1.00 93.25 115 ALA A CA 1
ATOM 912 C C . ALA A 1 115 ? -15.699 3.298 6.571 1.00 93.25 115 ALA A C 1
ATOM 914 O O . ALA A 1 115 ? -14.874 3.161 5.667 1.00 93.25 115 ALA A O 1
ATOM 915 N N . PHE A 1 116 ? -16.117 4.512 6.951 1.00 92.19 116 PHE A N 1
ATOM 916 C CA . PHE A 1 116 ? -15.715 5.728 6.231 1.00 92.19 116 PHE A CA 1
ATOM 917 C C . PHE A 1 116 ? -14.223 6.062 6.396 1.00 92.19 116 PHE A C 1
ATOM 919 O O . PHE A 1 116 ? -13.604 6.556 5.455 1.00 92.19 116 PHE A O 1
ATOM 926 N N . LEU A 1 117 ? -13.634 5.789 7.568 1.00 94.62 117 LEU A N 1
ATOM 927 C CA . LEU A 1 117 ? -12.197 5.979 7.789 1.00 94.62 117 LEU A CA 1
ATOM 928 C C . LEU A 1 117 ? -11.391 4.899 7.083 1.00 94.62 117 LEU A C 1
ATOM 930 O O . LEU A 1 117 ? -10.378 5.215 6.461 1.00 94.62 117 LEU A O 1
ATOM 934 N N . ARG A 1 118 ? -11.879 3.652 7.112 1.00 95.19 118 ARG A N 1
ATOM 935 C CA . ARG A 1 118 ? -11.269 2.549 6.366 1.00 95.19 118 ARG A CA 1
ATOM 936 C C . ARG A 1 118 ? -11.205 2.879 4.874 1.00 95.19 118 ARG A C 1
ATOM 938 O O . ARG A 1 118 ? -10.145 2.733 4.276 1.00 95.19 118 ARG A O 1
ATOM 945 N N . LEU A 1 119 ? -12.303 3.371 4.292 1.00 93.19 119 LEU A N 1
ATOM 946 C CA . LEU A 1 119 ? -12.354 3.801 2.892 1.00 93.19 119 LEU A CA 1
ATOM 947 C C . LEU A 1 119 ? -11.319 4.885 2.592 1.00 93.19 119 LEU A C 1
ATOM 949 O O . LEU A 1 119 ? -10.483 4.691 1.717 1.00 93.19 119 LEU A O 1
ATOM 953 N N . ARG A 1 120 ? -11.335 5.987 3.350 1.00 91.81 120 ARG A N 1
ATOM 954 C CA . ARG A 1 120 ? -10.401 7.103 3.141 1.00 91.81 120 ARG A CA 1
ATOM 955 C C . ARG A 1 120 ? -8.947 6.650 3.216 1.00 91.81 120 ARG A C 1
ATOM 957 O O . ARG A 1 120 ? -8.140 7.043 2.383 1.00 91.81 120 ARG A O 1
ATOM 964 N N . ALA A 1 121 ? -8.605 5.814 4.194 1.00 92.75 121 ALA A N 1
ATOM 965 C CA . ALA A 1 121 ? -7.242 5.321 4.339 1.00 92.75 121 ALA A CA 1
ATOM 966 C C . ALA A 1 121 ? -6.819 4.423 3.167 1.00 92.75 121 ALA A C 1
ATOM 968 O O . ALA A 1 121 ? -5.693 4.540 2.687 1.00 92.75 121 ALA A O 1
ATOM 969 N N . LEU A 1 122 ? -7.726 3.586 2.654 1.00 93.12 122 LEU A N 1
ATOM 970 C CA . LEU A 1 122 ? -7.468 2.807 1.443 1.00 93.12 122 LEU A CA 1
ATOM 971 C C . LEU A 1 122 ? -7.323 3.690 0.204 1.00 93.12 122 LEU A C 1
ATOM 973 O O . LEU A 1 122 ? -6.434 3.425 -0.590 1.00 93.12 122 LEU A O 1
ATOM 977 N N . GLU A 1 123 ? -8.127 4.744 0.047 1.00 89.62 123 GLU A N 1
ATOM 978 C CA . GLU A 1 123 ? -7.979 5.704 -1.059 1.00 89.62 123 GLU A CA 1
ATOM 979 C C . GLU A 1 123 ? -6.609 6.396 -1.039 1.00 89.62 123 GLU A C 1
ATOM 981 O O . GLU A 1 123 ? -6.008 6.597 -2.094 1.00 89.62 123 GLU A O 1
ATOM 986 N N . HIS A 1 124 ? -6.092 6.725 0.150 1.00 88.44 124 HIS A N 1
ATOM 987 C CA . HIS A 1 124 ? -4.734 7.254 0.301 1.00 88.44 124 HIS A CA 1
ATOM 988 C C . HIS A 1 124 ? -3.683 6.234 -0.149 1.00 88.44 124 HIS A C 1
ATOM 990 O O . HIS A 1 124 ? -2.832 6.568 -0.969 1.00 88.44 124 HIS A O 1
ATOM 996 N N . LEU A 1 125 ? -3.750 4.988 0.338 1.00 89.50 125 LEU A N 1
ATOM 997 C CA . LEU A 1 125 ? -2.776 3.944 -0.015 1.00 89.50 125 LEU A CA 1
ATOM 998 C C . LEU A 1 125 ? -2.864 3.493 -1.477 1.00 89.50 125 LEU A C 1
ATOM 1000 O O . LEU A 1 125 ? -1.842 3.148 -2.061 1.00 89.50 125 LEU A O 1
ATOM 1004 N N . ASP A 1 126 ? -4.051 3.510 -2.077 1.00 87.31 126 ASP A N 1
ATOM 1005 C CA . ASP A 1 126 ? -4.284 3.105 -3.467 1.00 87.31 126 ASP A CA 1
ATOM 1006 C C . ASP A 1 126 ? -3.582 4.026 -4.476 1.00 87.31 126 ASP A C 1
ATOM 1008 O O . ASP A 1 126 ? -3.233 3.601 -5.574 1.00 87.31 126 ASP A O 1
ATOM 1012 N N . LEU A 1 127 ? -3.321 5.279 -4.093 1.00 84.50 127 LEU A N 1
ATOM 1013 C CA . LEU A 1 127 ? -2.490 6.190 -4.879 1.00 84.50 127 LEU A CA 1
ATOM 1014 C C . LEU A 1 127 ? -0.998 5.873 -4.760 1.00 84.50 127 LEU A C 1
ATOM 1016 O O . LEU A 1 127 ? -0.273 6.061 -5.731 1.00 84.50 127 LEU A O 1
ATOM 1020 N N . LEU A 1 128 ? -0.555 5.415 -3.584 1.00 83.88 128 LEU A N 1
ATOM 1021 C CA . LEU A 1 128 ? 0.844 5.055 -3.323 1.00 83.88 128 LEU A CA 1
ATOM 1022 C C . LEU A 1 128 ? 1.207 3.710 -3.969 1.00 83.88 128 LEU A C 1
ATOM 1024 O O . LEU A 1 128 ? 2.317 3.532 -4.461 1.00 83.88 128 LEU A O 1
ATOM 1028 N N . TYR A 1 129 ? 0.257 2.772 -3.975 1.00 90.44 129 TYR A N 1
ATOM 1029 C CA . TYR A 1 129 ? 0.420 1.401 -4.462 1.00 90.44 129 TYR A CA 1
ATOM 1030 C C . TYR A 1 129 ? -0.696 1.044 -5.457 1.00 90.44 129 TYR A C 1
ATOM 1032 O O . TYR A 1 129 ? -1.575 0.232 -5.154 1.00 90.44 129 TYR A O 1
ATOM 1040 N N . PRO A 1 130 ? -0.696 1.678 -6.642 1.00 91.19 130 PRO A N 1
ATOM 1041 C CA . PRO A 1 130 ? -1.792 1.578 -7.593 1.00 91.19 130 PRO A CA 1
ATOM 1042 C C . PRO A 1 130 ? -1.803 0.245 -8.342 1.00 91.19 130 PRO A C 1
ATOM 1044 O O . PRO A 1 130 ? -0.773 -0.385 -8.558 1.00 91.19 130 PRO A O 1
ATOM 1047 N N . ILE A 1 131 ? -2.979 -0.138 -8.848 1.00 94.44 131 ILE A N 1
ATOM 1048 C CA . ILE A 1 131 ? -3.136 -1.316 -9.721 1.00 94.44 131 ILE A CA 1
ATOM 1049 C C . ILE A 1 131 ? -2.569 -1.082 -11.128 1.00 94.44 131 ILE A C 1
ATOM 1051 O O . ILE A 1 131 ? -2.189 -2.024 -11.823 1.00 94.44 131 ILE A O 1
ATOM 1055 N N . LYS A 1 132 ? -2.549 0.164 -11.608 1.00 93.31 132 LYS A N 1
ATOM 1056 C CA . LYS A 1 132 ? -2.171 0.484 -12.992 1.00 93.31 132 LYS A CA 1
ATOM 1057 C C . LYS A 1 132 ? -0.752 1.029 -13.057 1.00 93.31 132 LYS A C 1
ATOM 1059 O O . LYS A 1 132 ? -0.447 1.982 -12.346 1.00 93.31 132 LYS A O 1
ATOM 1064 N N . LEU A 1 133 ? 0.033 0.523 -14.012 1.00 91.75 133 LEU A N 1
ATOM 1065 C CA . LEU A 1 133 ? 1.402 0.975 -14.287 1.00 91.75 133 LEU A CA 1
ATOM 1066 C C . LEU A 1 133 ? 1.495 2.497 -14.410 1.00 91.75 133 LEU A C 1
ATOM 1068 O O . LEU A 1 133 ? 2.283 3.125 -13.723 1.00 91.75 133 LEU A O 1
ATOM 1072 N N . ARG A 1 134 ? 0.612 3.110 -15.206 1.00 89.12 134 ARG A N 1
ATOM 1073 C CA . ARG A 1 134 ? 0.585 4.571 -15.365 1.00 89.12 134 ARG A CA 1
ATOM 1074 C C . ARG A 1 134 ? 0.403 5.315 -14.038 1.00 89.12 134 ARG A C 1
ATOM 1076 O O . ARG A 1 134 ? 0.917 6.414 -13.888 1.00 89.12 134 ARG A O 1
ATOM 1083 N N . GLY A 1 135 ? -0.373 4.751 -13.111 1.00 87.31 135 GLY A N 1
ATOM 1084 C CA . GLY A 1 135 ? -0.531 5.316 -11.775 1.00 87.31 135 GLY A CA 1
ATOM 1085 C C . GLY A 1 135 ? 0.775 5.249 -10.991 1.00 87.31 135 GLY A C 1
ATOM 1086 O O . GLY A 1 135 ? 1.134 6.232 -10.358 1.00 87.31 135 GLY A O 1
ATOM 1087 N N . PHE A 1 136 ? 1.487 4.124 -11.089 1.00 86.62 136 PHE A N 1
ATOM 1088 C CA . PHE A 1 136 ? 2.775 3.907 -10.433 1.00 86.62 136 PHE A CA 1
ATOM 1089 C C . PHE A 1 136 ? 3.850 4.858 -10.983 1.00 86.62 136 PHE A C 1
ATOM 1091 O O . PHE A 1 136 ? 4.528 5.531 -10.219 1.00 86.62 136 PHE A O 1
ATOM 1098 N N . GLU A 1 137 ? 3.947 4.990 -12.308 1.00 82.81 137 GLU A N 1
ATOM 1099 C CA . GLU A 1 137 ? 4.933 5.852 -12.980 1.00 82.81 137 GLU A CA 1
ATOM 1100 C C . GLU A 1 137 ? 4.661 7.351 -12.793 1.00 82.81 137 GLU A C 1
ATOM 1102 O O . GLU A 1 137 ? 5.589 8.148 -12.728 1.00 82.81 137 GLU A O 1
ATOM 1107 N N . ALA A 1 138 ? 3.390 7.759 -12.723 1.00 76.50 138 ALA A N 1
ATOM 1108 C CA . ALA A 1 138 ? 3.021 9.162 -12.532 1.00 76.50 138 ALA A CA 1
ATOM 1109 C C . ALA A 1 138 ? 3.139 9.623 -11.068 1.00 76.50 138 ALA A C 1
ATOM 1111 O O . ALA A 1 138 ? 2.852 10.786 -10.759 1.00 76.50 138 ALA A O 1
ATOM 1112 N N . PHE A 1 139 ? 3.478 8.717 -10.150 1.00 69.38 139 PHE A N 1
ATOM 1113 C CA . PHE A 1 139 ? 3.469 9.001 -8.729 1.00 69.38 139 PHE A CA 1
ATOM 1114 C C . PHE A 1 139 ? 4.747 9.728 -8.284 1.00 69.38 139 PHE A C 1
ATOM 1116 O O . PHE A 1 139 ? 5.731 9.126 -7.881 1.00 69.38 139 PHE A O 1
ATOM 1123 N N . GLU A 1 140 ? 4.693 11.059 -8.258 1.00 59.16 140 GLU A N 1
ATOM 1124 C CA . GLU A 1 140 ? 5.704 11.922 -7.614 1.00 59.16 140 GLU A CA 1
ATOM 1125 C C . GLU A 1 140 ? 5.460 12.097 -6.097 1.00 59.16 140 GLU A C 1
ATOM 1127 O O . GLU A 1 140 ? 5.943 13.038 -5.465 1.00 59.16 140 GLU A O 1
ATOM 1132 N N . GLY A 1 141 ? 4.558 11.308 -5.509 1.00 51.84 141 GLY A N 1
ATOM 1133 C CA . GLY A 1 141 ? 3.981 11.635 -4.208 1.00 51.84 141 GLY A CA 1
ATOM 1134 C C . GLY A 1 141 ? 4.808 11.190 -3.004 1.00 51.84 141 GLY A C 1
ATOM 1135 O O . GLY A 1 141 ? 4.483 11.615 -1.899 1.00 51.84 141 GLY A O 1
ATOM 1136 N N . TRP A 1 142 ? 5.875 10.401 -3.172 1.00 56.78 142 TRP A N 1
ATOM 1137 C CA . TRP A 1 142 ? 6.730 10.011 -2.042 1.00 56.78 142 TRP A CA 1
ATOM 1138 C C . TRP A 1 142 ? 7.475 11.214 -1.453 1.00 56.78 142 TRP A C 1
ATOM 1140 O O . TRP A 1 142 ? 7.442 11.384 -0.237 1.00 56.78 142 TRP A O 1
ATOM 1150 N N . ASP A 1 143 ? 7.936 12.148 -2.294 1.00 53.47 143 ASP A N 1
ATOM 1151 C CA . ASP A 1 143 ? 8.459 13.463 -1.872 1.00 53.47 143 ASP A CA 1
ATOM 1152 C C . ASP A 1 143 ? 7.436 14.299 -1.073 1.00 53.47 143 ASP A C 1
ATOM 1154 O O . ASP A 1 143 ? 7.779 15.281 -0.411 1.00 53.47 143 ASP A O 1
ATOM 1158 N N . ARG A 1 144 ? 6.144 13.947 -1.155 1.00 52.62 144 ARG A N 1
ATOM 1159 C CA . ARG A 1 144 ? 5.023 14.668 -0.529 1.00 52.62 144 ARG A CA 1
ATOM 1160 C C . ARG A 1 144 ? 4.521 13.993 0.751 1.00 52.62 144 ARG A C 1
ATOM 1162 O O . ARG A 1 144 ? 3.989 14.690 1.612 1.00 52.62 144 ARG A O 1
ATOM 1169 N N . VAL A 1 145 ? 4.664 12.670 0.861 1.00 52.94 145 VAL A N 1
ATOM 1170 C CA . VAL A 1 145 ? 4.272 11.861 2.033 1.00 52.94 145 VAL A CA 1
ATOM 1171 C C . VAL A 1 145 ? 5.408 11.779 3.056 1.00 52.94 145 VAL A C 1
ATOM 1173 O O . VAL A 1 145 ? 5.141 11.592 4.241 1.00 52.94 145 VAL A O 1
ATOM 1176 N N . ASP A 1 146 ? 6.659 11.975 2.632 1.00 49.31 146 ASP A N 1
ATOM 1177 C CA . ASP A 1 146 ? 7.832 11.838 3.494 1.00 49.31 146 ASP A CA 1
ATOM 1178 C C . ASP A 1 146 ? 8.331 13.179 4.046 1.00 49.31 146 ASP A C 1
ATOM 1180 O O . ASP A 1 146 ? 9.478 13.579 3.852 1.00 49.31 146 ASP A O 1
ATOM 1184 N N . GLN A 1 147 ? 7.457 13.915 4.747 1.00 47.09 147 GLN A N 1
ATOM 1185 C CA . GLN A 1 147 ? 7.965 15.022 5.557 1.00 47.09 147 GLN A CA 1
ATOM 1186 C C . GLN A 1 147 ? 8.568 14.554 6.881 1.00 47.09 147 GLN A C 1
ATOM 1188 O O . GLN A 1 147 ? 9.520 15.198 7.294 1.00 47.09 147 GLN A O 1
ATOM 1193 N N . PHE A 1 148 ? 8.127 13.467 7.534 1.00 44.53 148 PHE A N 1
ATOM 1194 C CA . PHE A 1 148 ? 8.751 13.008 8.790 1.00 44.53 148 PHE A CA 1
ATOM 1195 C C . PHE A 1 148 ? 8.392 11.554 9.186 1.00 44.53 148 PHE A C 1
ATOM 1197 O O . PHE A 1 148 ? 7.217 11.194 9.179 1.00 44.53 148 PHE A O 1
ATOM 1204 N N . GLN A 1 149 ? 9.402 10.834 9.718 1.00 53.06 149 GLN A N 1
ATOM 1205 C CA . GLN A 1 149 ? 9.370 9.720 10.703 1.00 53.06 149 GLN A CA 1
ATOM 1206 C C . GLN A 1 149 ? 9.566 8.245 10.280 1.00 53.06 149 GLN A C 1
ATOM 1208 O O . GLN A 1 149 ? 9.516 7.400 11.177 1.00 53.06 149 GLN A O 1
ATOM 1213 N N . TYR A 1 150 ? 9.904 7.892 9.033 1.00 53.53 150 TYR A N 1
ATOM 1214 C CA . TYR A 1 150 ? 10.526 6.575 8.778 1.00 53.53 150 TYR A CA 1
ATOM 1215 C C . TYR A 1 150 ? 12.046 6.668 8.660 1.00 53.53 150 TYR A C 1
ATOM 1217 O O . TYR A 1 150 ? 12.589 7.624 8.116 1.00 53.53 150 TYR A O 1
ATOM 1225 N N . SER A 1 151 ? 12.738 5.674 9.221 1.00 55.53 151 SER A N 1
ATOM 1226 C CA . SER A 1 151 ? 14.196 5.553 9.161 1.00 55.53 151 SER A CA 1
ATOM 1227 C C . SER A 1 151 ? 14.707 5.142 7.779 1.00 55.53 151 SER A C 1
ATOM 1229 O O . SER A 1 151 ? 15.864 5.429 7.477 1.00 55.53 151 SER A O 1
ATOM 1231 N N . SER A 1 152 ? 13.881 4.473 6.958 1.00 72.12 152 SER A N 1
ATOM 1232 C CA . SER A 1 152 ? 14.233 4.035 5.599 1.00 72.12 152 SER A CA 1
ATOM 1233 C C . SER A 1 152 ? 13.009 3.682 4.730 1.00 72.12 152 SER A C 1
ATOM 1235 O O . SER A 1 152 ? 11.957 3.311 5.255 1.00 72.12 152 SER A O 1
ATOM 1237 N N . GLU A 1 153 ? 13.153 3.751 3.399 1.00 73.44 153 GLU A N 1
ATOM 1238 C CA . GLU A 1 153 ? 12.112 3.405 2.409 1.00 73.44 153 GLU A CA 1
ATOM 1239 C C . GLU A 1 153 ? 11.638 1.944 2.506 1.00 73.44 153 GLU A C 1
ATOM 1241 O O . GLU A 1 153 ? 10.458 1.658 2.331 1.00 73.44 153 GLU A O 1
ATOM 1246 N N . LYS A 1 154 ? 12.511 1.001 2.872 1.00 82.38 154 LYS A N 1
ATOM 1247 C CA . LYS A 1 154 ? 12.107 -0.397 3.108 1.00 82.38 154 LYS A CA 1
ATOM 1248 C C . LYS A 1 154 ? 11.141 -0.567 4.281 1.00 82.38 154 LYS A C 1
ATOM 1250 O O . LYS A 1 154 ? 10.236 -1.397 4.211 1.00 82.38 154 LYS A O 1
ATOM 1255 N N . ASP A 1 155 ? 11.310 0.202 5.362 1.00 87.81 155 ASP A N 1
ATOM 1256 C CA . ASP A 1 155 ? 10.464 0.068 6.557 1.00 87.81 155 ASP A CA 1
ATOM 1257 C C . ASP A 1 155 ? 9.019 0.461 6.218 1.00 87.81 155 ASP A C 1
ATOM 1259 O O . ASP A 1 155 ? 8.065 -0.193 6.642 1.00 87.81 155 ASP A O 1
ATOM 1263 N N . ARG A 1 156 ? 8.878 1.492 5.380 1.00 86.62 156 ARG A N 1
ATOM 1264 C CA . ARG A 1 156 ? 7.618 1.978 4.813 1.00 86.62 156 ARG A CA 1
ATOM 1265 C C . ARG A 1 156 ? 6.870 0.873 4.064 1.00 86.62 156 ARG A C 1
ATOM 1267 O O . ARG A 1 156 ? 5.713 0.593 4.384 1.00 86.62 156 ARG A O 1
ATOM 1274 N N . ASP A 1 157 ? 7.531 0.229 3.105 1.00 90.88 157 ASP A N 1
ATOM 1275 C CA . ASP A 1 157 ? 6.902 -0.780 2.248 1.00 90.88 157 ASP A CA 1
ATOM 1276 C C . ASP A 1 157 ? 6.541 -2.044 3.048 1.00 90.88 157 ASP A C 1
ATOM 1278 O O . ASP A 1 157 ? 5.451 -2.597 2.885 1.00 90.88 157 ASP A O 1
ATOM 1282 N N . LEU A 1 158 ? 7.394 -2.459 3.993 1.00 93.56 158 LEU A N 1
ATOM 1283 C CA . LEU A 1 158 ? 7.120 -3.588 4.893 1.00 93.56 158 LEU A CA 1
ATOM 1284 C C . LEU A 1 158 ? 5.892 -3.351 5.781 1.00 93.56 158 LEU A C 1
ATOM 1286 O O . LEU A 1 158 ? 5.078 -4.258 5.976 1.00 93.56 158 LEU A O 1
ATOM 1290 N N . ILE A 1 159 ? 5.731 -2.133 6.300 1.00 92.50 159 ILE A N 1
ATOM 1291 C CA . ILE A 1 159 ? 4.576 -1.768 7.129 1.00 92.50 159 ILE A CA 1
ATOM 1292 C C . ILE A 1 159 ? 3.291 -1.759 6.304 1.00 92.50 159 ILE A C 1
ATOM 1294 O O . ILE A 1 159 ? 2.260 -2.243 6.777 1.00 92.50 159 ILE A O 1
ATOM 1298 N N . VAL A 1 160 ? 3.351 -1.284 5.060 1.00 93.94 160 VAL A N 1
ATOM 1299 C CA . VAL A 1 160 ? 2.207 -1.346 4.143 1.00 93.94 160 VAL A CA 1
ATOM 1300 C C . VAL A 1 160 ? 1.855 -2.790 3.810 1.00 93.94 160 VAL A C 1
ATOM 1302 O O . VAL A 1 160 ? 0.681 -3.142 3.886 1.00 93.94 160 VAL A O 1
ATOM 1305 N N . ILE A 1 161 ? 2.837 -3.644 3.499 1.00 96.50 161 ILE A N 1
ATOM 1306 C CA . ILE A 1 161 ? 2.608 -5.074 3.235 1.00 96.50 161 ILE A CA 1
ATOM 1307 C C . ILE A 1 161 ? 1.901 -5.725 4.425 1.00 96.50 161 ILE A C 1
ATOM 1309 O O . ILE A 1 161 ? 0.900 -6.424 4.245 1.00 96.50 161 ILE A O 1
ATOM 1313 N N . LYS A 1 162 ? 2.378 -5.460 5.647 1.00 95.88 162 LYS A N 1
ATOM 1314 C CA . LYS A 1 162 ? 1.757 -5.961 6.877 1.00 95.88 162 LYS A CA 1
ATOM 1315 C C . LYS A 1 162 ? 0.305 -5.497 6.997 1.00 95.88 162 LYS A C 1
ATOM 1317 O O . LYS A 1 162 ? -0.592 -6.328 7.128 1.00 95.88 162 LYS A O 1
ATOM 1322 N N . ALA A 1 163 ? 0.069 -4.190 6.902 1.00 95.94 163 ALA A N 1
ATOM 1323 C CA . ALA A 1 163 ? -1.260 -3.605 7.048 1.00 95.94 163 ALA A CA 1
ATOM 1324 C C . ALA A 1 163 ? -2.232 -4.093 5.964 1.00 95.94 163 ALA A C 1
ATOM 1326 O O . ALA A 1 163 ? -3.375 -4.427 6.267 1.00 95.94 163 ALA A O 1
ATOM 1327 N N . ALA A 1 164 ? -1.777 -4.192 4.712 1.00 96.88 164 ALA A N 1
ATOM 1328 C CA . ALA A 1 164 ? -2.571 -4.677 3.590 1.00 96.88 164 ALA A CA 1
ATOM 1329 C C . ALA A 1 164 ? -3.045 -6.119 3.809 1.00 96.88 164 ALA A C 1
ATOM 1331 O O . ALA A 1 164 ? -4.202 -6.432 3.529 1.00 96.88 164 ALA A O 1
ATOM 1332 N N . VAL A 1 165 ? -2.190 -6.986 4.359 1.00 96.69 165 VAL A N 1
ATOM 1333 C CA . VAL A 1 165 ? -2.584 -8.350 4.739 1.00 96.69 165 VAL A CA 1
ATOM 1334 C C . VAL A 1 165 ? -3.579 -8.333 5.897 1.00 96.69 165 VAL A C 1
ATOM 1336 O O . VAL A 1 165 ? -4.601 -9.011 5.813 1.00 96.69 165 VAL A O 1
ATOM 1339 N N . GLU A 1 166 ? -3.316 -7.549 6.946 1.00 95.31 166 GLU A N 1
ATOM 1340 C CA . GLU A 1 166 ? -4.177 -7.470 8.134 1.00 95.31 166 GLU A CA 1
ATOM 1341 C C . GLU A 1 166 ? -5.614 -7.041 7.802 1.00 95.31 166 GLU 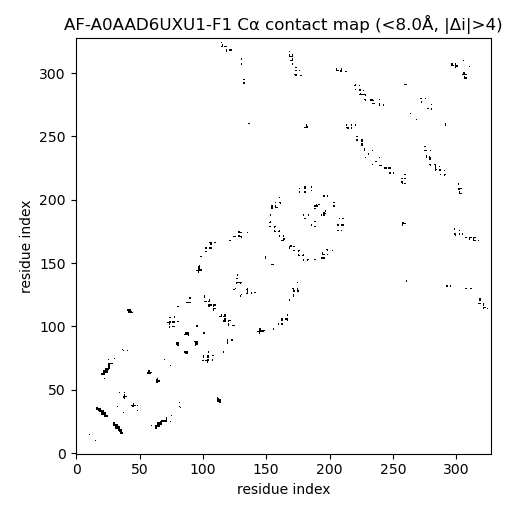A C 1
ATOM 1343 O O . GLU A 1 166 ? -6.554 -7.599 8.360 1.00 95.31 166 GLU A O 1
ATOM 1348 N N . VAL A 1 167 ? -5.797 -6.088 6.880 1.00 95.94 167 VAL A N 1
ATOM 1349 C CA . VAL A 1 167 ? -7.127 -5.540 6.537 1.00 95.94 167 VAL A CA 1
ATOM 1350 C C . VAL A 1 167 ? -7.738 -6.116 5.256 1.00 95.94 167 VAL A C 1
ATOM 1352 O O . VAL A 1 167 ? -8.776 -5.627 4.787 1.00 95.94 167 VAL A O 1
ATOM 1355 N N . GLY A 1 168 ? -7.080 -7.117 4.662 1.00 95.25 168 GLY A N 1
ATOM 1356 C CA . GLY A 1 168 ? -7.504 -7.768 3.420 1.00 95.25 168 GLY A CA 1
ATOM 1357 C C . GLY A 1 168 ? -7.395 -6.893 2.164 1.00 95.25 168 GLY A C 1
ATOM 1358 O O . GLY A 1 168 ? -8.074 -7.161 1.176 1.00 95.25 168 GLY A O 1
ATOM 1359 N N . ALA A 1 169 ? -6.563 -5.849 2.174 1.00 96.75 169 ALA A N 1
ATOM 1360 C CA . ALA A 1 169 ? -6.321 -4.967 1.031 1.00 96.75 169 ALA A CA 1
ATOM 1361 C C . ALA A 1 169 ? -5.243 -5.520 0.082 1.00 96.75 169 ALA A C 1
ATOM 1363 O O . ALA A 1 169 ? -4.234 -4.876 -0.205 1.00 96.75 169 ALA A O 1
ATOM 1364 N N . THR A 1 170 ? -5.440 -6.748 -0.401 1.00 96.25 170 THR A N 1
ATOM 1365 C CA . THR A 1 170 ? -4.406 -7.513 -1.120 1.00 96.25 170 THR A CA 1
ATOM 1366 C C . THR A 1 170 ? -3.978 -6.899 -2.452 1.00 96.25 170 THR A C 1
ATOM 1368 O O . THR A 1 170 ? -2.898 -7.217 -2.941 1.00 96.25 170 THR A O 1
ATOM 1371 N N . TRP A 1 171 ? -4.782 -6.014 -3.044 1.00 97.38 171 TRP A N 1
ATOM 1372 C CA . TRP A 1 171 ? -4.450 -5.340 -4.304 1.00 97.38 171 TRP A CA 1
ATOM 1373 C C . TRP A 1 171 ? -3.286 -4.353 -4.191 1.00 97.38 171 TRP A C 1
ATOM 1375 O O . TRP A 1 171 ? -2.667 -4.045 -5.205 1.00 97.38 171 TRP A O 1
ATOM 1385 N N . LEU A 1 172 ? -2.959 -3.901 -2.978 1.00 97.00 172 LEU A N 1
ATOM 1386 C CA . LEU A 1 172 ? -1.802 -3.040 -2.719 1.00 97.00 172 LEU A CA 1
ATOM 1387 C C . LEU A 1 172 ? -0.478 -3.826 -2.787 1.00 97.00 172 LEU A C 1
ATOM 1389 O O . LEU A 1 172 ? 0.587 -3.250 -3.000 1.00 97.00 172 LEU A O 1
ATOM 1393 N N . LEU A 1 173 ? -0.532 -5.151 -2.600 1.00 97.50 173 LEU A N 1
ATOM 1394 C CA . LEU A 1 173 ? 0.651 -5.985 -2.390 1.00 97.50 173 LEU A CA 1
ATOM 1395 C C . LEU A 1 173 ? 1.614 -6.052 -3.585 1.00 97.50 173 LEU A C 1
ATOM 1397 O O . LEU A 1 173 ? 2.810 -5.958 -3.327 1.00 97.50 173 LEU A O 1
ATOM 1401 N N . PRO A 1 174 ? 1.189 -6.200 -4.859 1.00 97.38 174 PRO A N 1
ATOM 1402 C CA . PRO A 1 174 ? 2.152 -6.326 -5.956 1.00 97.38 174 PRO A CA 1
ATOM 1403 C C . PRO A 1 174 ? 3.043 -5.087 -6.099 1.00 97.38 174 PRO A C 1
ATOM 1405 O O . PRO A 1 174 ? 4.260 -5.220 -6.198 1.00 97.38 174 PRO A O 1
ATOM 1408 N N . ALA A 1 175 ? 2.453 -3.888 -6.042 1.00 94.50 175 ALA A N 1
ATOM 1409 C CA . ALA A 1 175 ? 3.202 -2.635 -6.105 1.00 94.50 175 ALA A CA 1
ATOM 1410 C C . ALA A 1 175 ? 4.077 -2.433 -4.856 1.00 94.50 175 ALA A C 1
ATOM 1412 O O . ALA A 1 175 ? 5.219 -1.997 -4.981 1.00 94.50 175 ALA A O 1
ATOM 1413 N N . ALA A 1 176 ? 3.583 -2.797 -3.665 1.00 94.50 176 ALA A N 1
ATOM 1414 C CA . ALA A 1 176 ? 4.353 -2.683 -2.425 1.00 94.50 176 ALA A CA 1
ATOM 1415 C C . ALA A 1 176 ? 5.560 -3.631 -2.389 1.00 94.50 176 ALA A C 1
ATOM 1417 O O . ALA A 1 176 ? 6.662 -3.214 -2.041 1.00 94.50 176 ALA A O 1
ATOM 1418 N N . TYR A 1 177 ? 5.387 -4.889 -2.804 1.00 95.75 177 TYR A N 1
ATOM 1419 C CA . TYR A 1 177 ? 6.502 -5.826 -2.917 1.00 95.75 177 TYR A CA 1
ATOM 1420 C C . TYR A 1 177 ? 7.500 -5.413 -3.996 1.00 95.75 177 TYR A C 1
ATOM 1422 O O . TYR A 1 177 ? 8.704 -5.552 -3.782 1.00 95.75 177 TYR A O 1
ATOM 1430 N N . TYR A 1 178 ? 7.016 -4.912 -5.138 1.00 93.62 178 TYR A N 1
ATOM 1431 C CA . TYR A 1 178 ? 7.887 -4.381 -6.179 1.00 93.62 178 TYR A CA 1
ATOM 1432 C C . TYR A 1 178 ? 8.733 -3.225 -5.650 1.00 93.62 178 TYR A C 1
ATOM 1434 O O . TYR A 1 178 ? 9.949 -3.319 -5.734 1.00 93.62 178 TYR A O 1
ATOM 1442 N N . SER A 1 179 ? 8.113 -2.203 -5.050 1.00 89.88 179 SER A N 1
ATOM 1443 C CA . SER A 1 179 ? 8.812 -1.058 -4.447 1.00 89.88 179 SER A CA 1
ATOM 1444 C C . SER A 1 179 ? 9.888 -1.519 -3.458 1.00 89.88 179 SER A C 1
ATOM 1446 O O . SER A 1 179 ? 11.058 -1.157 -3.593 1.00 89.88 179 SER A O 1
ATOM 1448 N N . LEU A 1 180 ? 9.525 -2.432 -2.548 1.00 90.75 180 LEU A N 1
ATOM 1449 C CA . LEU A 1 180 ? 10.449 -2.970 -1.553 1.00 90.75 180 LEU A CA 1
ATOM 1450 C C . LEU A 1 180 ? 11.656 -3.659 -2.204 1.00 90.75 180 LEU A C 1
ATOM 1452 O O . LEU A 1 180 ? 12.796 -3.401 -1.825 1.00 90.75 180 LEU A O 1
ATOM 1456 N N . CYS A 1 181 ? 11.405 -4.554 -3.162 1.00 91.12 181 CYS A N 1
ATOM 1457 C CA . CYS A 1 181 ? 12.437 -5.388 -3.781 1.00 91.12 181 CYS A CA 1
ATOM 1458 C C . CYS A 1 181 ? 13.255 -4.659 -4.853 1.00 91.12 181 CYS A C 1
ATOM 1460 O O . CYS A 1 181 ? 14.383 -5.064 -5.122 1.00 91.12 181 CYS A O 1
ATOM 1462 N N . ALA A 1 182 ? 12.682 -3.642 -5.498 1.00 85.56 182 ALA A N 1
ATOM 1463 C CA . ALA A 1 182 ? 13.340 -2.851 -6.529 1.00 85.56 182 ALA A CA 1
ATOM 1464 C C . ALA A 1 182 ? 14.339 -1.861 -5.918 1.00 85.56 182 ALA A C 1
ATOM 1466 O O . ALA A 1 182 ? 15.427 -1.687 -6.461 1.00 85.56 182 ALA A O 1
ATOM 1467 N N . GLY A 1 183 ? 13.981 -1.252 -4.782 1.00 79.44 183 GLY A N 1
ATOM 1468 C CA . GLY A 1 183 ? 14.778 -0.204 -4.142 1.00 79.44 183 GLY A CA 1
ATOM 1469 C C . GLY A 1 183 ? 15.815 -0.680 -3.121 1.00 79.44 183 GLY A C 1
ATOM 1470 O O . GLY A 1 183 ? 16.556 0.148 -2.603 1.00 79.44 183 GLY A O 1
ATOM 1471 N N . ASN A 1 184 ? 15.866 -1.973 -2.775 1.00 84.19 184 ASN A N 1
ATOM 1472 C CA . ASN A 1 184 ? 16.664 -2.444 -1.635 1.00 84.19 184 ASN A CA 1
ATOM 1473 C C . ASN A 1 184 ? 17.326 -3.803 -1.891 1.00 84.19 184 ASN A C 1
ATOM 1475 O O . ASN A 1 184 ? 16.747 -4.685 -2.529 1.00 84.19 184 ASN A O 1
ATOM 1479 N N . ASP A 1 185 ? 18.503 -4.020 -1.303 1.00 86.38 185 ASP A N 1
ATOM 1480 C CA . ASP A 1 185 ? 19.145 -5.335 -1.286 1.00 86.38 185 ASP A CA 1
ATOM 1481 C C . ASP A 1 185 ? 18.400 -6.308 -0.361 1.00 86.38 185 ASP A C 1
ATOM 1483 O O . ASP A 1 185 ? 17.975 -5.950 0.740 1.00 86.38 185 ASP A O 1
ATOM 1487 N N . LEU A 1 186 ? 18.310 -7.588 -0.744 1.00 88.00 186 LEU A N 1
ATOM 1488 C CA . LEU A 1 186 ? 17.597 -8.589 0.065 1.00 88.00 186 LEU A CA 1
ATOM 1489 C C . LEU A 1 186 ? 18.166 -8.708 1.489 1.00 88.00 186 LEU A C 1
ATOM 1491 O O . LEU A 1 186 ? 17.414 -8.836 2.453 1.00 88.00 186 LEU A O 1
ATOM 1495 N N . CYS A 1 187 ? 19.490 -8.617 1.636 1.00 88.31 187 CYS A N 1
ATOM 1496 C CA . CYS A 1 187 ? 20.137 -8.612 2.948 1.00 88.31 187 CYS A CA 1
ATOM 1497 C C . CYS A 1 187 ? 19.719 -7.404 3.797 1.00 88.31 187 CYS A C 1
ATOM 1499 O O . CYS A 1 187 ? 19.568 -7.549 5.006 1.00 88.31 187 CYS A O 1
ATOM 1501 N N . GLU A 1 188 ? 19.514 -6.236 3.182 1.00 86.94 188 GLU A N 1
ATOM 1502 C CA . GLU A 1 188 ? 19.094 -5.017 3.877 1.00 86.94 188 GLU A CA 1
ATOM 1503 C C . GLU A 1 188 ? 17.620 -5.063 4.281 1.00 86.94 188 GLU A C 1
ATOM 1505 O O . GLU A 1 188 ? 17.265 -4.601 5.373 1.00 86.94 188 GLU A O 1
ATOM 1510 N N . ILE A 1 189 ? 16.770 -5.649 3.430 1.00 89.62 189 ILE A N 1
ATOM 1511 C CA . ILE A 1 189 ? 15.363 -5.934 3.739 1.00 89.62 189 ILE A CA 1
ATOM 1512 C C . ILE A 1 189 ? 15.282 -6.845 4.969 1.00 89.62 189 ILE A C 1
ATOM 1514 O O . ILE A 1 189 ? 14.505 -6.584 5.881 1.00 89.62 189 ILE A O 1
ATOM 1518 N N . MET A 1 190 ? 16.122 -7.883 5.018 1.00 89.62 190 MET A N 1
ATOM 1519 C CA . MET A 1 190 ? 16.116 -8.911 6.064 1.00 89.62 190 MET A CA 1
ATOM 1520 C C . MET A 1 190 ? 16.887 -8.528 7.340 1.00 89.62 190 MET A C 1
ATOM 1522 O O . MET A 1 190 ? 17.066 -9.375 8.216 1.00 89.62 190 MET A O 1
ATOM 1526 N N . THR A 1 191 ? 17.360 -7.285 7.467 1.00 86.38 191 THR A N 1
ATOM 1527 C CA . THR A 1 191 ? 18.149 -6.849 8.628 1.00 86.38 191 THR A CA 1
ATOM 1528 C C . THR A 1 191 ? 17.349 -6.944 9.930 1.00 86.38 191 THR A C 1
ATOM 1530 O O . THR A 1 191 ? 16.202 -6.489 10.011 1.00 86.38 191 THR A O 1
ATOM 1533 N N . ASP A 1 192 ? 17.991 -7.474 10.975 1.00 71.25 192 ASP A N 1
ATOM 1534 C CA . ASP A 1 192 ? 17.425 -7.571 12.321 1.00 71.25 192 ASP A CA 1
ATOM 1535 C C . ASP A 1 192 ? 16.958 -6.209 12.856 1.00 71.25 192 ASP A C 1
ATOM 1537 O O . ASP A 1 192 ? 17.651 -5.197 12.748 1.00 71.25 192 ASP A O 1
ATOM 1541 N N . GLY A 1 193 ? 15.772 -6.200 13.469 1.00 74.12 193 GLY A N 1
ATOM 1542 C CA . GLY A 1 193 ? 15.149 -4.994 14.023 1.00 74.12 193 GLY A CA 1
ATOM 1543 C C . GLY A 1 193 ? 14.348 -4.167 13.015 1.00 74.12 193 GLY A C 1
ATOM 1544 O O . GLY A 1 193 ? 13.743 -3.175 13.412 1.00 74.12 193 GLY A O 1
ATOM 1545 N N . SER A 1 194 ? 14.302 -4.571 11.743 1.00 81.31 194 SER A N 1
ATOM 1546 C CA . SER A 1 194 ? 13.367 -3.998 10.770 1.00 81.31 194 SER A CA 1
ATOM 1547 C C . SER A 1 194 ? 11.956 -4.598 10.916 1.00 81.31 194 SER A C 1
ATOM 1549 O O . SER A 1 194 ? 11.807 -5.698 11.470 1.00 81.31 194 SER A O 1
ATOM 1551 N N . PRO A 1 195 ? 10.914 -3.946 10.355 1.00 88.31 195 PRO A N 1
ATOM 1552 C CA . PRO A 1 195 ? 9.553 -4.491 10.312 1.00 88.31 195 PRO A CA 1
ATOM 1553 C C . PRO A 1 195 ? 9.440 -5.852 9.603 1.00 88.31 195 PRO A C 1
ATOM 1555 O O . PRO A 1 195 ? 8.407 -6.514 9.694 1.00 88.31 195 PRO A O 1
ATOM 1558 N N . TRP A 1 196 ? 10.505 -6.312 8.934 1.00 92.00 196 TRP A N 1
ATOM 1559 C CA . TRP A 1 196 ? 10.616 -7.655 8.367 1.00 92.00 196 TRP A CA 1
ATOM 1560 C C . TRP A 1 196 ? 10.302 -8.747 9.388 1.00 92.00 196 TRP A C 1
ATOM 1562 O O . TRP A 1 196 ? 9.653 -9.743 9.070 1.00 92.00 196 TRP A O 1
ATOM 1572 N N . ASN A 1 197 ? 10.734 -8.572 10.637 1.00 91.00 197 ASN A N 1
ATOM 1573 C CA . ASN A 1 197 ? 10.508 -9.577 11.671 1.00 91.00 197 ASN A CA 1
ATOM 1574 C C . ASN A 1 197 ? 9.026 -9.711 12.047 1.00 91.00 197 ASN A C 1
ATOM 1576 O O . ASN A 1 197 ? 8.614 -10.793 12.469 1.00 91.00 197 ASN A O 1
ATOM 1580 N N . ASP A 1 198 ? 8.230 -8.673 11.790 1.00 90.56 198 ASP A N 1
ATOM 1581 C CA . ASP A 1 198 ? 6.819 -8.601 12.155 1.00 90.56 198 ASP A CA 1
ATOM 1582 C C . ASP A 1 198 ? 5.858 -9.059 11.048 1.00 90.56 198 ASP A C 1
ATOM 1584 O O . ASP A 1 198 ? 4.654 -9.167 11.299 1.00 90.56 198 ASP A O 1
ATOM 1588 N N . ILE A 1 199 ? 6.351 -9.316 9.829 1.00 93.19 199 ILE A N 1
ATOM 1589 C CA . ILE A 1 199 ? 5.539 -9.900 8.752 1.00 93.19 199 ILE A CA 1
ATOM 1590 C C . ILE A 1 199 ? 5.535 -11.433 8.826 1.00 93.19 199 ILE A C 1
ATOM 1592 O O . ILE A 1 199 ? 6.491 -12.070 9.281 1.00 93.19 199 ILE A O 1
ATOM 1596 N N . GLY A 1 200 ? 4.435 -12.040 8.375 1.00 93.75 200 GLY A N 1
ATOM 1597 C CA . GLY A 1 200 ? 4.254 -13.490 8.398 1.00 93.75 200 GLY A CA 1
ATOM 1598 C C . GLY A 1 200 ? 5.135 -14.230 7.389 1.00 93.75 200 GLY A C 1
ATOM 1599 O O . GLY A 1 200 ? 5.561 -13.678 6.373 1.00 93.75 200 GLY A O 1
ATOM 1600 N N . ASP A 1 201 ? 5.374 -15.518 7.643 1.00 95.50 201 ASP A N 1
ATOM 1601 C CA . ASP A 1 201 ? 6.172 -16.378 6.758 1.00 95.50 201 ASP A CA 1
ATOM 1602 C C . ASP A 1 201 ? 5.668 -16.409 5.303 1.00 95.50 201 ASP A C 1
ATOM 1604 O O . ASP A 1 201 ? 6.505 -16.346 4.403 1.00 95.50 201 ASP A O 1
ATOM 1608 N N . PRO A 1 202 ? 4.347 -16.431 5.010 1.00 96.19 202 PRO A N 1
ATOM 1609 C CA . PRO A 1 202 ? 3.874 -16.352 3.629 1.00 96.19 202 PRO A CA 1
ATOM 1610 C C . PRO A 1 202 ? 4.321 -15.068 2.918 1.00 96.19 202 PRO A C 1
ATOM 1612 O O . PRO A 1 202 ? 4.703 -15.117 1.752 1.00 96.19 202 PRO A O 1
ATOM 1615 N N . GLN A 1 203 ? 4.323 -13.932 3.622 1.00 96.69 203 GLN A N 1
ATOM 1616 C CA . GLN A 1 203 ? 4.744 -12.641 3.074 1.00 96.69 203 GLN A CA 1
ATOM 1617 C C . GLN A 1 203 ? 6.259 -12.591 2.862 1.00 96.69 203 GLN A C 1
ATOM 1619 O O . GLN A 1 203 ? 6.726 -12.142 1.816 1.00 96.69 203 GLN A O 1
ATOM 1624 N N . LYS A 1 204 ? 7.033 -13.128 3.813 1.00 96.06 204 LYS A N 1
ATOM 1625 C CA . LYS A 1 204 ? 8.490 -13.280 3.672 1.00 96.06 204 LYS A CA 1
ATOM 1626 C C . LYS A 1 204 ? 8.839 -14.143 2.460 1.00 96.06 204 LYS A C 1
ATOM 1628 O O . LYS A 1 204 ? 9.686 -13.766 1.654 1.00 96.06 204 LYS A O 1
ATOM 1633 N N . MET A 1 205 ? 8.154 -15.276 2.298 1.00 96.31 205 MET A N 1
ATOM 1634 C CA . MET A 1 205 ? 8.355 -16.181 1.166 1.00 96.31 205 MET A CA 1
ATOM 1635 C C . MET A 1 205 ? 7.961 -15.547 -0.169 1.00 96.31 205 MET A C 1
ATOM 1637 O O . MET A 1 205 ? 8.695 -15.717 -1.145 1.00 96.31 205 MET A O 1
ATOM 1641 N N . ALA A 1 206 ? 6.853 -14.799 -0.217 1.00 97.00 206 ALA A N 1
ATOM 1642 C CA . ALA A 1 206 ? 6.457 -14.033 -1.397 1.00 97.00 206 ALA A CA 1
ATOM 1643 C C . ALA A 1 206 ? 7.534 -13.006 -1.774 1.00 97.00 206 ALA A C 1
ATOM 1645 O O . ALA A 1 206 ? 7.959 -12.973 -2.926 1.00 97.00 206 ALA A O 1
ATOM 1646 N N . CYS A 1 207 ? 8.050 -12.251 -0.797 1.00 96.00 207 CYS A N 1
ATOM 1647 C CA . CYS A 1 207 ? 9.125 -11.281 -1.001 1.00 96.00 207 CYS A CA 1
ATOM 1648 C C . CYS A 1 207 ? 10.403 -11.938 -1.546 1.00 96.00 207 CYS A C 1
ATOM 1650 O O . CYS A 1 207 ? 10.930 -11.489 -2.555 1.00 96.00 207 CYS A O 1
ATOM 1652 N N . ILE A 1 208 ? 10.887 -13.025 -0.932 1.00 94.69 208 ILE A N 1
ATOM 1653 C CA . ILE A 1 208 ? 12.122 -13.714 -1.362 1.00 94.69 208 ILE A CA 1
ATOM 1654 C C . ILE A 1 208 ? 11.965 -14.318 -2.767 1.00 94.69 208 ILE A C 1
ATOM 1656 O O . ILE A 1 208 ? 12.864 -14.219 -3.609 1.00 94.69 208 ILE A O 1
ATOM 1660 N N . THR A 1 209 ? 10.818 -14.951 -3.026 1.00 94.56 209 THR A N 1
ATOM 1661 C CA . THR A 1 209 ? 10.523 -15.568 -4.327 1.00 94.56 209 THR A CA 1
ATOM 1662 C C . THR A 1 209 ? 10.421 -14.503 -5.409 1.00 94.56 209 THR A C 1
ATOM 1664 O O . THR A 1 209 ? 11.075 -14.622 -6.444 1.00 94.56 209 THR A O 1
ATOM 1667 N N . GLY A 1 210 ? 9.675 -13.433 -5.140 1.00 94.31 210 GLY A N 1
ATOM 1668 C CA . GLY A 1 210 ? 9.527 -12.319 -6.062 1.00 94.31 210 GLY A CA 1
ATOM 1669 C C . GLY A 1 210 ? 10.834 -11.580 -6.302 1.00 94.31 210 GLY A C 1
ATOM 1670 O O . GLY A 1 210 ? 11.156 -11.317 -7.450 1.00 94.31 210 GLY A O 1
ATOM 1671 N N . TYR A 1 211 ? 11.662 -11.367 -5.278 1.00 92.88 211 TYR A N 1
ATOM 1672 C CA . TYR A 1 211 ? 13.007 -10.806 -5.444 1.00 92.88 211 TYR A CA 1
ATOM 1673 C C . TYR A 1 211 ? 13.853 -11.635 -6.424 1.00 92.88 211 TYR A C 1
ATOM 1675 O O . TYR A 1 211 ? 14.482 -11.100 -7.338 1.00 92.88 211 TYR A O 1
ATOM 1683 N N . THR A 1 212 ? 13.812 -12.965 -6.290 1.00 90.94 212 THR A N 1
ATOM 1684 C CA . THR A 1 212 ? 14.498 -13.883 -7.215 1.00 90.94 212 THR A CA 1
ATOM 1685 C C . THR A 1 212 ? 13.904 -13.820 -8.625 1.00 90.94 212 THR A C 1
ATOM 1687 O O . THR A 1 212 ? 14.644 -13.833 -9.609 1.00 90.94 212 THR A O 1
ATOM 1690 N N . ALA A 1 213 ? 12.579 -13.735 -8.743 1.00 92.06 213 ALA A N 1
ATOM 1691 C CA . ALA A 1 213 ? 11.896 -13.621 -10.027 1.00 92.06 213 ALA A CA 1
ATOM 1692 C C . ALA A 1 213 ? 12.207 -12.286 -10.729 1.00 92.06 213 ALA A C 1
ATOM 1694 O O . ALA A 1 213 ? 12.451 -12.278 -11.932 1.00 92.06 213 ALA A O 1
ATOM 1695 N N . LEU A 1 214 ? 12.290 -11.178 -9.988 1.00 89.44 214 LEU A N 1
ATOM 1696 C CA . LEU A 1 214 ? 12.693 -9.865 -10.502 1.00 89.44 214 LEU A CA 1
ATOM 1697 C C . LEU A 1 214 ? 14.114 -9.899 -11.068 1.00 89.44 214 LEU A C 1
ATOM 1699 O O . LEU A 1 214 ? 14.337 -9.453 -12.194 1.00 89.44 214 LEU A O 1
ATOM 1703 N N . LEU A 1 215 ? 15.057 -10.511 -10.341 1.00 84.25 215 LEU A N 1
ATOM 1704 C CA . LEU A 1 215 ? 16.421 -10.728 -10.832 1.00 84.25 215 LEU A CA 1
ATOM 1705 C C . LEU A 1 215 ? 16.433 -11.473 -12.173 1.00 84.25 215 LEU A C 1
ATOM 1707 O O . LEU A 1 215 ? 17.179 -11.106 -13.080 1.00 84.25 215 LEU A O 1
ATOM 1711 N N . GLN A 1 216 ? 15.588 -12.498 -12.309 1.00 86.62 216 GLN A N 1
ATOM 1712 C CA . GLN A 1 216 ? 15.462 -13.295 -13.532 1.00 86.62 216 GLN A CA 1
ATOM 1713 C C . GLN A 1 216 ? 14.711 -12.575 -14.657 1.00 86.62 216 GLN A C 1
ATOM 1715 O O . GLN A 1 216 ? 14.953 -12.880 -15.823 1.00 86.62 216 GLN A O 1
ATOM 1720 N N . TYR A 1 217 ? 13.821 -11.636 -14.330 1.00 87.50 217 TYR A N 1
ATOM 1721 C CA . TYR A 1 217 ? 13.077 -10.845 -15.308 1.00 87.50 217 TYR A CA 1
ATOM 1722 C C . TYR A 1 217 ? 13.924 -9.710 -15.889 1.00 87.50 217 TYR A C 1
ATOM 1724 O O . TYR A 1 217 ? 13.808 -9.391 -17.073 1.00 87.50 217 TYR A O 1
ATOM 1732 N N . SER A 1 218 ? 14.819 -9.132 -15.084 1.00 81.31 218 SER A N 1
ATOM 1733 C CA . SER A 1 218 ? 15.656 -7.993 -15.476 1.00 81.31 218 SER A CA 1
ATOM 1734 C C . SER A 1 218 ? 16.346 -8.131 -16.848 1.00 81.31 218 SER A C 1
ATOM 1736 O O . SER A 1 218 ? 16.304 -7.162 -17.609 1.00 81.31 218 SER A O 1
ATOM 1738 N N . PRO A 1 219 ? 16.888 -9.298 -17.281 1.00 83.75 219 PRO A N 1
ATOM 1739 C CA . PRO A 1 219 ? 17.523 -9.418 -18.591 1.00 83.75 219 PRO A CA 1
ATOM 1740 C C . PRO A 1 219 ? 16.543 -9.195 -19.744 1.00 83.75 219 PRO A C 1
ATOM 1742 O O . PRO A 1 219 ? 16.946 -8.645 -20.765 1.00 83.75 219 PRO A O 1
ATOM 1745 N N . LYS A 1 220 ? 15.261 -9.564 -19.583 1.00 85.62 220 LYS A N 1
ATOM 1746 C CA . LYS A 1 220 ? 14.208 -9.292 -20.575 1.00 85.62 220 LYS A CA 1
ATOM 1747 C C . LYS A 1 220 ? 13.998 -7.783 -20.729 1.00 85.62 220 LYS A C 1
ATOM 1749 O O . LYS A 1 220 ? 13.886 -7.295 -21.852 1.00 85.62 220 LYS A O 1
ATOM 1754 N N . MET A 1 221 ? 14.021 -7.037 -19.621 1.00 85.19 221 MET A N 1
ATOM 1755 C CA . MET A 1 221 ? 13.922 -5.575 -19.653 1.00 85.19 221 MET A CA 1
ATOM 1756 C C . MET A 1 221 ? 15.119 -4.951 -20.373 1.00 85.19 221 MET A C 1
ATOM 1758 O O . MET A 1 221 ? 14.939 -4.176 -21.312 1.00 85.19 221 MET A O 1
ATOM 1762 N N . TRP A 1 222 ? 16.341 -5.356 -20.018 1.00 82.50 222 TRP A N 1
ATOM 1763 C CA . TRP A 1 222 ? 17.553 -4.879 -20.689 1.00 82.50 222 TRP A CA 1
ATOM 1764 C C . TRP A 1 222 ? 17.572 -5.235 -22.177 1.00 82.50 222 TRP A C 1
ATOM 1766 O O . TRP A 1 222 ? 17.937 -4.410 -23.011 1.00 82.50 222 TRP A O 1
ATOM 1776 N N . GLN A 1 223 ? 17.127 -6.439 -22.535 1.00 84.50 223 GLN A N 1
ATOM 1777 C CA . GLN A 1 223 ? 17.040 -6.872 -23.925 1.00 84.50 223 GLN A CA 1
ATOM 1778 C C . GLN A 1 223 ? 16.104 -5.976 -24.745 1.00 84.50 223 GLN A C 1
ATOM 1780 O O . GLN A 1 223 ? 16.428 -5.669 -25.893 1.00 84.50 223 GLN A O 1
ATOM 1785 N N . SER A 1 224 ? 14.993 -5.500 -24.174 1.00 86.88 224 SER A N 1
ATOM 1786 C CA . SER A 1 224 ? 14.080 -4.583 -24.874 1.00 86.88 224 SER A CA 1
ATOM 1787 C C . SER A 1 224 ? 14.763 -3.275 -25.301 1.00 86.88 224 SER A C 1
ATOM 1789 O O . SER A 1 224 ? 14.512 -2.780 -26.399 1.00 86.88 224 SER A O 1
ATOM 1791 N N . LEU A 1 225 ? 15.716 -2.779 -24.499 1.00 84.44 225 LEU A N 1
ATOM 1792 C CA . LEU A 1 225 ? 16.509 -1.583 -24.809 1.00 84.44 225 LEU A CA 1
ATOM 1793 C C . LEU A 1 225 ? 17.554 -1.829 -25.907 1.00 84.44 225 LEU A C 1
ATOM 1795 O O . LEU A 1 225 ? 17.962 -0.907 -26.615 1.00 84.44 225 LEU A O 1
ATOM 1799 N N . LEU A 1 226 ? 17.995 -3.078 -26.048 1.00 85.69 226 LEU A N 1
ATOM 1800 C CA . LEU A 1 226 ? 19.091 -3.478 -26.930 1.00 85.69 226 LEU A CA 1
ATOM 1801 C C . LEU A 1 226 ? 18.615 -4.114 -28.238 1.00 85.69 226 LEU A C 1
ATOM 1803 O O . LEU A 1 226 ? 19.425 -4.342 -29.135 1.00 85.69 226 LEU A O 1
ATOM 1807 N N . THR A 1 227 ? 17.319 -4.397 -28.367 1.00 85.00 227 THR A N 1
ATOM 1808 C CA . THR A 1 227 ? 16.770 -5.066 -29.548 1.00 85.00 227 THR A CA 1
ATOM 1809 C C . THR A 1 227 ? 16.884 -4.138 -30.771 1.00 85.00 227 THR A C 1
ATOM 1811 O O . THR A 1 227 ? 16.449 -2.980 -30.716 1.00 85.00 227 THR A O 1
ATOM 1814 N N . PRO A 1 228 ? 17.519 -4.579 -31.872 1.00 80.81 228 PRO A N 1
ATOM 1815 C CA . PRO A 1 228 ? 17.577 -3.796 -33.102 1.00 80.81 228 PRO A CA 1
ATOM 1816 C C . PRO A 1 228 ? 16.199 -3.733 -33.768 1.00 80.81 228 PRO A C 1
ATOM 1818 O O . PRO A 1 228 ? 15.394 -4.656 -33.641 1.00 80.81 228 PRO A O 1
ATOM 1821 N N . SER A 1 229 ? 15.926 -2.634 -34.474 1.00 79.62 229 SER A N 1
ATOM 1822 C CA . SER A 1 229 ? 14.805 -2.605 -35.417 1.00 79.62 229 SER A CA 1
ATOM 1823 C C . SER A 1 229 ? 15.121 -3.500 -36.616 1.00 79.62 229 SER A C 1
ATOM 1825 O O . SER A 1 229 ? 16.292 -3.732 -36.914 1.00 79.62 229 SER A O 1
ATOM 1827 N N . ASP A 1 230 ? 14.096 -3.924 -37.353 1.00 77.25 230 ASP A N 1
ATOM 1828 C CA . ASP A 1 230 ? 14.271 -4.621 -38.630 1.00 77.25 230 ASP A CA 1
ATOM 1829 C C . ASP A 1 230 ? 15.250 -3.862 -39.558 1.00 77.25 230 ASP A C 1
ATOM 1831 O O . ASP A 1 230 ? 15.217 -2.626 -39.638 1.00 77.25 230 ASP A O 1
ATOM 1835 N N . GLU A 1 231 ? 16.123 -4.602 -40.258 1.00 64.88 231 GLU A N 1
ATOM 1836 C CA . GLU A 1 231 ? 17.223 -4.049 -41.075 1.00 64.88 231 GLU A CA 1
ATOM 1837 C C . GLU A 1 231 ? 16.734 -3.041 -42.126 1.00 64.88 231 GLU A C 1
ATOM 1839 O O . GLU A 1 231 ? 17.406 -2.046 -42.391 1.00 64.88 231 GLU A O 1
ATOM 1844 N N . ASP A 1 232 ? 15.525 -3.243 -42.657 1.00 72.88 232 ASP A N 1
ATOM 1845 C CA . ASP A 1 232 ? 14.908 -2.376 -43.668 1.00 72.88 232 ASP A CA 1
ATOM 1846 C C . ASP A 1 232 ? 14.560 -0.968 -43.144 1.00 72.88 232 ASP A C 1
ATOM 1848 O O . ASP A 1 232 ? 14.287 -0.048 -43.924 1.00 72.88 232 ASP A O 1
ATOM 1852 N N . PHE A 1 233 ? 14.557 -0.778 -41.822 1.00 81.19 233 PHE A N 1
ATOM 1853 C CA . PHE A 1 233 ? 14.158 0.473 -41.190 1.00 81.19 233 PHE A CA 1
ATOM 1854 C C . PHE A 1 233 ? 15.340 1.274 -40.645 1.00 81.19 233 PHE A C 1
ATOM 1856 O O . PHE A 1 233 ? 15.219 2.494 -40.573 1.00 81.19 233 PHE A O 1
ATOM 1863 N N . CYS A 1 234 ? 16.475 0.660 -40.312 1.00 90.25 234 CYS A N 1
ATOM 1864 C CA . CYS A 1 234 ? 17.625 1.377 -39.754 1.00 90.25 234 CYS A CA 1
ATOM 1865 C C . CYS A 1 234 ? 18.390 2.185 -40.822 1.00 90.25 234 CYS A C 1
ATOM 1867 O O . CYS A 1 234 ? 18.596 1.719 -41.938 1.00 90.25 234 CYS A O 1
ATOM 1869 N N . GLU A 1 235 ? 18.836 3.402 -40.486 1.00 90.62 235 GLU A N 1
ATOM 1870 C CA . GLU A 1 235 ? 19.622 4.244 -41.408 1.00 90.62 235 GLU A CA 1
ATOM 1871 C C . GLU A 1 235 ? 21.078 3.775 -41.555 1.00 90.62 235 GLU A C 1
ATOM 1873 O O . GLU A 1 235 ? 21.644 3.842 -42.644 1.00 90.62 235 GLU A O 1
ATOM 1878 N N . ASP A 1 236 ? 21.674 3.294 -40.462 1.00 90.94 236 ASP A N 1
ATOM 1879 C CA . ASP A 1 236 ? 23.020 2.719 -40.416 1.00 90.94 236 ASP A CA 1
ATOM 1880 C C . ASP A 1 236 ? 23.037 1.590 -39.369 1.00 90.94 236 ASP A C 1
ATOM 1882 O O . ASP A 1 236 ? 23.240 1.857 -38.173 1.00 90.94 236 ASP A O 1
ATOM 1886 N N . PRO A 1 237 ? 22.774 0.337 -39.793 1.00 90.06 237 PRO A N 1
ATOM 1887 C CA . PRO A 1 237 ? 22.728 -0.811 -38.891 1.00 90.06 237 PRO A CA 1
ATOM 1888 C C . PRO A 1 237 ? 24.031 -0.998 -38.111 1.00 90.06 237 PRO A C 1
ATOM 1890 O O . PRO A 1 237 ? 24.006 -1.167 -36.897 1.00 90.06 237 PRO A O 1
ATOM 1893 N N . ALA A 1 238 ? 25.184 -0.870 -38.778 1.00 90.12 238 ALA A N 1
ATOM 1894 C CA . ALA A 1 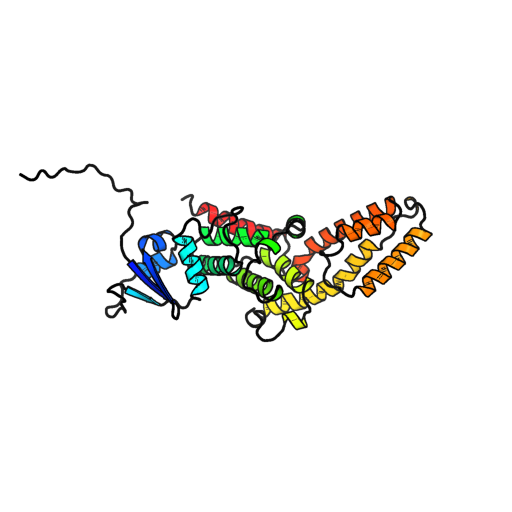238 ? 26.485 -1.095 -38.155 1.00 90.12 238 ALA A CA 1
ATOM 1895 C C . ALA A 1 238 ? 26.771 -0.077 -37.041 1.00 90.12 238 ALA A C 1
ATOM 1897 O O . ALA A 1 238 ? 27.271 -0.448 -35.975 1.00 90.12 238 ALA A O 1
ATOM 1898 N N . LEU A 1 239 ? 26.434 1.198 -37.264 1.00 91.75 239 LEU A N 1
ATOM 1899 C CA . LEU A 1 239 ? 26.575 2.227 -36.238 1.00 91.75 239 LEU A CA 1
ATOM 1900 C C . LEU A 1 239 ? 25.591 2.005 -35.082 1.00 91.75 239 LEU A C 1
ATOM 1902 O O . LEU A 1 239 ? 26.000 2.051 -33.922 1.00 91.75 239 LEU A O 1
ATOM 1906 N N . CYS A 1 240 ? 24.311 1.745 -35.371 1.00 91.94 240 CYS A N 1
ATOM 1907 C CA . CYS A 1 240 ? 23.297 1.533 -34.332 1.00 91.94 240 CYS A CA 1
ATOM 1908 C C . CYS A 1 240 ? 23.576 0.288 -33.475 1.00 91.94 240 CYS A C 1
ATOM 1910 O O . CYS A 1 240 ? 23.320 0.323 -32.267 1.00 91.94 240 CYS A O 1
ATOM 1912 N N . ASP A 1 241 ? 24.124 -0.773 -34.066 1.00 89.88 241 ASP A N 1
ATOM 1913 C CA . ASP A 1 241 ? 24.524 -1.995 -33.363 1.00 89.88 241 ASP A CA 1
ATOM 1914 C C . ASP A 1 241 ? 25.769 -1.772 -32.502 1.00 89.88 241 ASP A C 1
ATOM 1916 O O . ASP A 1 241 ? 25.803 -2.186 -31.341 1.00 89.88 241 ASP A O 1
ATOM 1920 N N . ALA A 1 242 ? 26.768 -1.044 -33.016 1.00 90.88 242 ALA A N 1
ATOM 1921 C CA . ALA A 1 242 ? 27.930 -0.653 -32.219 1.00 90.88 242 ALA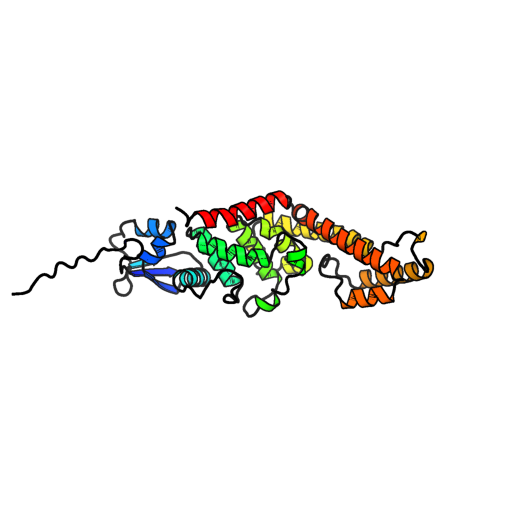 A CA 1
ATOM 1922 C C . ALA A 1 242 ? 27.510 0.165 -30.983 1.00 90.88 242 ALA A C 1
ATOM 1924 O O . ALA A 1 242 ? 27.972 -0.102 -29.873 1.00 90.88 242 ALA A O 1
ATOM 1925 N N . ARG A 1 243 ? 26.567 1.102 -31.145 1.00 91.81 243 ARG A N 1
ATOM 1926 C CA . ARG A 1 243 ? 26.014 1.905 -30.040 1.00 91.81 243 ARG A CA 1
ATOM 1927 C C . ARG A 1 243 ? 25.158 1.091 -29.069 1.00 91.81 243 ARG A C 1
ATOM 1929 O O . ARG A 1 243 ? 25.201 1.353 -27.870 1.00 91.81 243 ARG A O 1
ATOM 1936 N N . ARG A 1 244 ? 24.424 0.077 -29.544 1.00 89.56 244 ARG A N 1
ATOM 1937 C CA . ARG A 1 244 ? 23.722 -0.887 -28.671 1.00 89.56 244 ARG A CA 1
ATOM 1938 C C . ARG A 1 244 ? 24.703 -1.662 -27.809 1.00 89.56 244 ARG A C 1
ATOM 1940 O O . ARG A 1 244 ? 24.455 -1.835 -26.622 1.00 89.56 244 ARG A O 1
ATOM 1947 N N . LEU A 1 245 ? 25.829 -2.091 -28.371 1.00 87.12 245 LEU A N 1
ATOM 1948 C CA . LEU A 1 245 ? 26.857 -2.799 -27.612 1.00 87.12 245 LEU A CA 1
ATOM 1949 C C . LEU A 1 245 ? 27.515 -1.901 -26.547 1.00 87.12 245 LEU A C 1
ATOM 1951 O O . LEU A 1 245 ? 27.765 -2.355 -25.426 1.00 87.12 245 LEU A O 1
ATOM 1955 N N . GLU A 1 246 ? 27.756 -0.626 -26.870 1.00 86.88 246 GLU A N 1
ATOM 1956 C CA . GLU A 1 246 ? 28.201 0.378 -25.893 1.00 86.88 246 GLU A CA 1
ATOM 1957 C C . GLU A 1 246 ? 27.180 0.538 -24.758 1.00 86.88 246 GLU A C 1
ATOM 1959 O O . GLU A 1 246 ? 27.552 0.481 -23.584 1.00 86.88 246 GLU A O 1
ATOM 1964 N N . LEU A 1 247 ? 25.890 0.652 -25.096 1.00 83.56 247 LEU A N 1
ATOM 1965 C CA . LEU A 1 247 ? 24.814 0.748 -24.114 1.00 83.56 247 LEU A CA 1
ATOM 1966 C C . LEU A 1 247 ? 24.733 -0.506 -23.233 1.00 83.56 247 LEU A C 1
ATOM 1968 O O . LEU A 1 247 ? 24.686 -0.389 -22.014 1.00 83.56 247 LEU A O 1
ATOM 1972 N N . ALA A 1 248 ? 24.784 -1.702 -23.821 1.00 83.44 248 ALA A N 1
ATOM 1973 C CA . ALA A 1 248 ? 24.775 -2.965 -23.084 1.00 83.44 248 ALA A CA 1
ATOM 1974 C C . ALA A 1 248 ? 25.914 -3.028 -22.055 1.00 83.44 248 ALA A C 1
ATOM 1976 O O . ALA A 1 248 ? 25.711 -3.448 -20.917 1.00 83.44 248 ALA A O 1
ATOM 1977 N N . SER A 1 249 ? 27.102 -2.556 -22.441 1.00 80.06 249 SER A N 1
ATOM 1978 C CA . SER A 1 249 ? 28.267 -2.498 -21.555 1.00 80.06 249 SER A CA 1
ATOM 1979 C C . SER A 1 249 ? 28.047 -1.533 -20.386 1.00 80.06 249 SER A C 1
ATOM 1981 O O . SER A 1 249 ? 28.412 -1.852 -19.254 1.00 80.06 249 SER A O 1
ATOM 1983 N N . ALA A 1 250 ? 27.419 -0.380 -20.638 1.00 78.44 250 ALA A N 1
ATOM 1984 C CA . ALA A 1 250 ? 27.068 0.586 -19.599 1.00 78.44 250 ALA A CA 1
ATOM 1985 C C . ALA A 1 250 ? 26.009 0.033 -18.629 1.00 78.44 250 ALA A C 1
ATOM 1987 O O . ALA A 1 250 ? 26.166 0.165 -17.418 1.00 78.44 250 ALA A O 1
ATOM 1988 N N . LEU A 1 251 ? 24.980 -0.646 -19.141 1.00 75.31 251 LEU A N 1
ATOM 1989 C CA . LEU A 1 251 ? 23.921 -1.254 -18.329 1.00 75.31 251 LEU A CA 1
ATOM 1990 C C . LEU A 1 251 ? 24.459 -2.351 -17.401 1.00 75.31 251 LEU A C 1
ATOM 1992 O O . LEU A 1 251 ? 24.122 -2.386 -16.221 1.00 75.31 251 LEU A O 1
ATOM 1996 N N . VAL A 1 252 ? 25.363 -3.200 -17.899 1.00 72.31 252 VAL A N 1
ATOM 1997 C CA . VAL A 1 252 ? 26.052 -4.205 -17.071 1.00 72.31 252 VAL A CA 1
ATOM 1998 C C . VAL A 1 252 ? 26.903 -3.545 -15.980 1.00 72.31 252 VAL A C 1
ATOM 2000 O O . VAL A 1 252 ? 26.960 -4.050 -14.860 1.00 72.31 252 VAL A O 1
ATOM 2003 N N . ALA A 1 253 ? 27.548 -2.413 -16.279 1.00 69.94 253 ALA A N 1
ATOM 2004 C CA . ALA A 1 253 ? 28.384 -1.690 -15.322 1.00 69.94 253 ALA A CA 1
ATOM 2005 C C . ALA A 1 253 ? 27.584 -0.977 -14.218 1.00 69.94 253 ALA A C 1
ATOM 2007 O O . ALA A 1 253 ? 28.113 -0.794 -13.124 1.00 69.94 253 ALA A O 1
ATOM 2008 N N . LEU A 1 254 ? 26.327 -0.600 -14.483 1.00 65.88 254 LEU A N 1
ATOM 2009 C CA . LEU A 1 254 ? 25.446 0.021 -13.489 1.00 65.88 254 LEU A CA 1
ATOM 2010 C C . LEU A 1 254 ? 25.058 -0.944 -12.362 1.00 65.88 254 LEU A C 1
ATOM 2012 O O . LEU A 1 254 ? 24.692 -0.483 -11.287 1.00 65.88 254 LEU A O 1
ATOM 2016 N N . GLY A 1 255 ? 25.147 -2.262 -12.580 1.00 57.28 255 GLY A N 1
ATOM 2017 C CA . GLY A 1 255 ? 25.005 -3.287 -11.537 1.00 57.28 255 GLY A CA 1
ATOM 2018 C C . GLY A 1 255 ? 23.635 -3.365 -10.852 1.00 57.28 255 GLY A C 1
ATOM 2019 O O . GLY A 1 255 ? 23.417 -4.285 -10.068 1.00 57.28 255 GLY A O 1
ATOM 2020 N N . SER A 1 256 ? 22.711 -2.448 -11.145 1.00 56.16 256 SER A N 1
ATOM 2021 C CA . SER A 1 256 ? 21.426 -2.360 -10.463 1.00 56.16 256 SER A CA 1
ATOM 2022 C C . SER A 1 256 ? 20.363 -3.141 -11.225 1.00 56.16 256 SER A C 1
ATOM 2024 O O . SER A 1 256 ? 19.699 -2.650 -12.133 1.00 56.16 256 SER A O 1
ATOM 2026 N N . ILE A 1 257 ? 20.26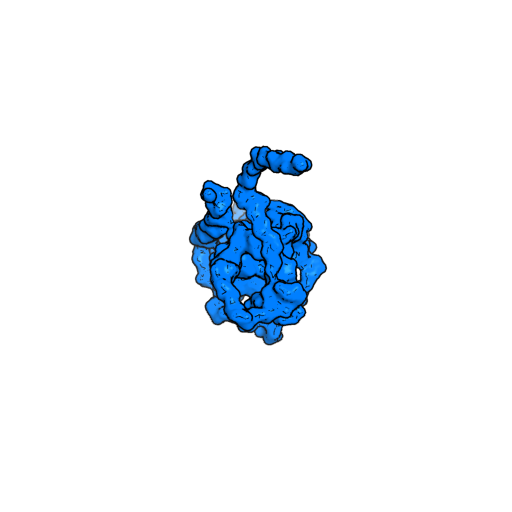3 -4.421 -10.878 1.00 54.91 257 ILE A N 1
ATOM 2027 C CA . ILE A 1 257 ? 19.424 -5.429 -11.541 1.00 54.91 257 ILE A CA 1
ATOM 2028 C C . ILE A 1 257 ? 17.939 -5.284 -11.118 1.00 54.91 257 ILE A C 1
ATOM 2030 O O . ILE A 1 257 ? 17.057 -5.928 -11.682 1.00 54.91 257 ILE A O 1
ATOM 2034 N N . HIS A 1 258 ? 17.645 -4.408 -10.151 1.00 55.66 258 HIS A N 1
ATOM 2035 C CA . HIS A 1 258 ? 16.361 -4.350 -9.445 1.00 55.66 258 HIS A CA 1
ATOM 2036 C C . HIS A 1 258 ? 15.408 -3.239 -9.934 1.00 55.66 258 HIS A C 1
ATOM 2038 O O . HIS A 1 258 ? 14.191 -3.399 -9.847 1.00 55.66 258 HIS A O 1
ATOM 2044 N N . HIS A 1 259 ? 15.921 -2.181 -10.572 1.00 64.69 259 HIS A N 1
ATOM 2045 C CA . HIS A 1 259 ? 15.158 -1.006 -11.033 1.00 64.69 259 HIS A CA 1
ATOM 2046 C C . HIS A 1 259 ? 14.467 -1.202 -12.394 1.00 64.69 259 HIS A C 1
ATOM 2048 O O . HIS A 1 259 ? 14.607 -0.389 -13.311 1.00 64.69 259 HIS A O 1
ATOM 2054 N N . THR A 1 260 ? 13.706 -2.289 -12.535 1.00 65.88 260 THR A N 1
ATOM 2055 C CA . THR A 1 260 ? 13.074 -2.690 -13.809 1.00 65.88 260 THR A CA 1
ATOM 2056 C C . THR A 1 260 ? 12.127 -1.613 -14.375 1.00 65.88 260 THR A C 1
ATOM 2058 O O . THR A 1 260 ? 11.980 -1.515 -15.591 1.00 65.88 260 THR A O 1
ATOM 2061 N N . LEU A 1 261 ? 11.522 -0.781 -13.517 1.00 73.62 261 LEU A N 1
ATOM 2062 C CA . LEU A 1 261 ? 10.633 0.331 -13.898 1.00 73.62 261 LEU A CA 1
ATOM 2063 C C . LEU A 1 261 ? 11.203 1.734 -13.645 1.00 73.62 261 LEU A C 1
ATOM 2065 O O . LEU A 1 261 ? 10.621 2.700 -14.125 1.00 73.62 261 LEU A O 1
ATOM 2069 N N . GLU A 1 262 ? 12.300 1.867 -12.895 1.00 64.31 262 GLU A N 1
ATOM 2070 C CA . GLU A 1 262 ? 12.839 3.180 -12.483 1.00 64.31 262 GLU A CA 1
ATOM 2071 C C . GLU A 1 262 ? 13.928 3.704 -13.428 1.00 64.31 262 GLU A C 1
ATOM 2073 O O . GLU A 1 262 ? 14.318 4.865 -13.353 1.00 64.31 262 GLU A O 1
ATOM 2078 N N . THR A 1 263 ? 14.397 2.874 -14.361 1.00 62.41 263 THR A N 1
ATOM 2079 C CA . THR A 1 263 ? 15.332 3.280 -15.417 1.00 62.41 263 THR A CA 1
ATOM 2080 C C . THR A 1 263 ? 14.795 2.837 -16.775 1.00 62.41 263 THR A C 1
ATOM 2082 O O . THR A 1 263 ? 14.473 1.652 -16.899 1.00 62.41 263 THR A O 1
ATOM 2085 N N . PRO A 1 264 ? 14.708 3.715 -17.800 1.00 69.94 264 PRO A N 1
ATOM 2086 C CA . PRO A 1 264 ? 15.380 5.016 -17.909 1.00 69.94 264 PRO A CA 1
ATOM 2087 C C . PRO A 1 264 ? 14.507 6.281 -17.769 1.00 69.94 264 PRO A C 1
ATOM 2089 O O . PRO A 1 264 ? 13.346 6.297 -18.182 1.00 69.94 264 PRO A O 1
ATOM 2092 N N . ASP A 1 265 ? 15.120 7.353 -17.248 1.00 74.94 265 ASP A N 1
ATOM 2093 C CA . ASP A 1 265 ? 14.551 8.697 -17.056 1.00 74.94 265 ASP A CA 1
ATOM 2094 C C . ASP A 1 265 ? 14.649 9.596 -18.311 1.00 74.94 265 ASP A C 1
ATOM 2096 O O . ASP A 1 265 ? 15.138 9.185 -19.368 1.00 74.94 265 ASP A O 1
ATOM 2100 N N . GLU A 1 266 ? 14.161 10.841 -18.218 1.00 81.25 266 GLU A N 1
ATOM 2101 C CA . GLU A 1 266 ? 14.170 11.792 -19.343 1.00 81.25 266 GLU A CA 1
ATOM 2102 C C . GLU A 1 266 ? 15.582 12.061 -19.892 1.00 81.25 266 GLU A C 1
ATOM 2104 O O . GLU A 1 266 ? 15.765 12.158 -21.110 1.00 81.25 266 GLU A O 1
ATOM 2109 N N . GLU A 1 267 ? 16.588 12.161 -19.017 1.00 83.06 267 GLU A N 1
ATOM 2110 C CA . GLU A 1 267 ? 17.976 12.406 -19.417 1.00 83.06 267 GLU A CA 1
ATOM 2111 C C . GLU A 1 267 ? 18.545 11.209 -20.183 1.00 83.06 267 GLU A C 1
ATOM 2113 O O . GLU A 1 267 ? 19.177 11.370 -21.236 1.00 83.06 267 GLU A O 1
ATOM 2118 N N . TRP A 1 268 ? 18.272 9.994 -19.713 1.00 84.75 268 TRP A N 1
ATOM 2119 C CA . TRP A 1 268 ? 18.673 8.783 -20.407 1.00 84.75 268 TRP A CA 1
ATOM 2120 C C . TRP A 1 268 ? 18.043 8.698 -21.797 1.00 84.75 268 TRP A C 1
ATOM 2122 O O . TRP A 1 268 ? 18.756 8.430 -22.769 1.00 84.75 268 TRP A O 1
ATOM 2132 N N . TRP A 1 269 ? 16.742 8.983 -21.937 1.00 86.12 269 TRP A N 1
ATOM 2133 C CA . TRP A 1 269 ? 16.081 8.965 -23.249 1.00 86.12 269 TRP A CA 1
ATOM 2134 C C . TRP A 1 269 ? 16.628 10.041 -24.187 1.00 86.12 269 TRP A C 1
ATOM 2136 O O . TRP A 1 269 ? 16.809 9.779 -25.381 1.00 86.12 269 TRP A O 1
ATOM 2146 N N . ALA A 1 270 ? 16.973 11.219 -23.661 1.00 87.81 270 ALA A N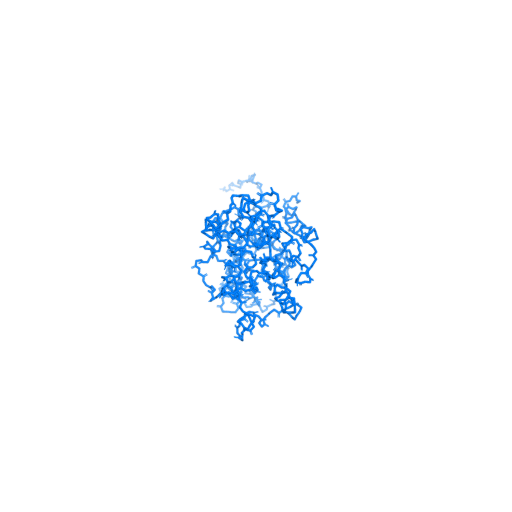 1
ATOM 2147 C CA . ALA A 1 270 ? 17.641 12.264 -24.431 1.00 87.81 270 ALA A CA 1
ATOM 2148 C C . ALA A 1 270 ? 19.020 11.815 -24.949 1.00 87.81 270 ALA A C 1
ATOM 2150 O O . ALA A 1 270 ? 19.374 12.120 -26.092 1.00 87.81 270 ALA A O 1
ATOM 2151 N N . ASN A 1 271 ? 19.775 11.057 -24.149 1.00 85.38 271 ASN A N 1
ATOM 2152 C CA . ASN A 1 271 ? 21.055 10.474 -24.556 1.00 85.38 271 ASN A CA 1
ATOM 2153 C C . ASN A 1 271 ? 20.867 9.351 -25.588 1.00 85.38 271 ASN A C 1
ATOM 2155 O O . ASN A 1 271 ? 21.523 9.359 -26.631 1.00 85.38 271 ASN A O 1
ATOM 2159 N N . ALA A 1 272 ? 19.924 8.432 -25.366 1.00 85.75 272 ALA A N 1
ATOM 2160 C CA . ALA A 1 272 ? 19.619 7.347 -26.300 1.00 85.75 272 ALA A CA 1
ATOM 2161 C C . ALA A 1 272 ? 19.201 7.872 -27.685 1.00 85.75 272 ALA A C 1
ATOM 2163 O O . ALA A 1 272 ? 19.621 7.327 -28.709 1.00 85.75 272 ALA A O 1
ATOM 2164 N N . ARG A 1 273 ? 18.448 8.980 -27.733 1.00 90.25 273 ARG A N 1
ATOM 2165 C CA . ARG A 1 273 ? 18.065 9.645 -28.988 1.00 90.25 273 ARG A CA 1
ATOM 2166 C C . ARG A 1 273 ? 19.254 10.197 -29.776 1.00 90.25 273 ARG A C 1
ATOM 2168 O O . ARG A 1 273 ? 19.182 10.287 -30.995 1.00 90.25 273 ARG A O 1
ATOM 2175 N N . GLN A 1 274 ? 20.346 10.560 -29.103 1.00 89.88 274 GLN A N 1
ATOM 2176 C CA . GLN A 1 274 ? 21.583 10.999 -29.761 1.00 89.88 274 GLN A CA 1
ATOM 2177 C C . GLN A 1 274 ? 22.450 9.821 -30.227 1.00 89.88 274 GLN A C 1
ATOM 2179 O O . GLN A 1 274 ? 23.265 9.980 -31.136 1.00 89.88 274 GLN A O 1
ATOM 2184 N N . MET A 1 275 ? 22.301 8.649 -29.604 1.00 87.38 275 MET A N 1
ATOM 2185 C CA . MET A 1 275 ? 23.083 7.450 -29.920 1.00 87.38 275 MET A CA 1
ATOM 2186 C C . MET A 1 275 ? 22.543 6.684 -31.130 1.00 87.38 275 MET A C 1
ATOM 2188 O O . MET A 1 275 ? 23.325 6.087 -31.871 1.00 87.38 275 MET A O 1
ATOM 2192 N N . PHE A 1 276 ? 21.225 6.666 -31.325 1.00 91.19 276 PHE A N 1
ATOM 2193 C CA . PHE A 1 276 ? 20.570 5.893 -32.379 1.00 91.19 276 PHE A CA 1
ATOM 2194 C C . PHE A 1 276 ? 20.018 6.788 -33.488 1.00 91.19 276 PHE A C 1
ATOM 2196 O O . PHE A 1 276 ? 19.691 7.948 -33.259 1.00 91.19 276 PHE A O 1
ATOM 2203 N N . CYS A 1 277 ? 19.850 6.236 -34.696 1.00 92.94 277 CYS A N 1
ATOM 2204 C CA . CYS A 1 277 ? 19.004 6.898 -35.691 1.00 92.94 277 CYS A CA 1
ATOM 2205 C C . CYS A 1 277 ? 17.555 6.992 -35.175 1.00 92.94 277 CYS A C 1
ATOM 2207 O O . CYS A 1 277 ? 17.122 6.161 -34.371 1.00 92.94 277 CYS A O 1
ATOM 2209 N N . GLU A 1 278 ? 16.785 7.967 -35.668 1.00 91.94 278 GLU A N 1
ATOM 2210 C CA . GLU A 1 278 ? 15.439 8.282 -35.155 1.00 91.94 278 GLU A CA 1
ATOM 2211 C C . GLU A 1 278 ? 14.505 7.057 -35.144 1.00 91.94 278 GLU A C 1
ATOM 2213 O O . GLU A 1 278 ? 13.753 6.842 -34.197 1.00 91.94 278 GLU A O 1
ATOM 2218 N N . ARG A 1 279 ? 14.586 6.201 -36.169 1.00 92.38 279 ARG A N 1
ATOM 2219 C CA . ARG A 1 279 ? 13.751 4.993 -36.274 1.00 92.38 279 ARG A CA 1
ATOM 2220 C C . ARG A 1 279 ? 14.126 3.930 -35.242 1.00 92.38 279 ARG A C 1
ATOM 2222 O O . ARG A 1 279 ? 13.240 3.351 -34.621 1.00 92.38 279 ARG A O 1
ATOM 2229 N N . CYS A 1 280 ? 15.424 3.707 -35.032 1.00 92.06 280 CYS A N 1
ATOM 2230 C CA . CYS A 1 280 ? 15.914 2.809 -33.987 1.00 92.06 280 CYS A CA 1
ATOM 2231 C C . CYS A 1 280 ? 15.566 3.327 -32.590 1.00 92.06 280 CYS A C 1
ATOM 2233 O O . CYS A 1 280 ? 15.262 2.519 -31.721 1.00 92.06 280 CYS A O 1
ATOM 2235 N N . TYR A 1 281 ? 15.604 4.646 -32.376 1.00 91.44 281 TYR A N 1
ATOM 2236 C CA . TYR A 1 281 ? 15.192 5.268 -31.118 1.00 91.44 281 TYR A CA 1
ATOM 2237 C C . TYR A 1 281 ? 13.703 5.026 -30.832 1.00 91.44 281 TYR A C 1
ATOM 2239 O O . TYR A 1 281 ? 13.382 4.457 -29.792 1.00 91.44 281 TYR A O 1
ATOM 2247 N N . ILE A 1 282 ? 12.813 5.363 -31.778 1.00 91.31 282 ILE A N 1
ATOM 2248 C CA . ILE A 1 282 ? 11.359 5.154 -31.634 1.00 91.31 282 ILE A CA 1
ATOM 2249 C C . ILE A 1 282 ? 11.045 3.676 -31.377 1.00 91.31 282 ILE A C 1
ATOM 2251 O O . ILE A 1 282 ? 10.235 3.351 -30.511 1.00 91.31 282 ILE A O 1
ATOM 2255 N N . TYR A 1 283 ? 11.695 2.770 -32.114 1.00 91.69 283 TYR A N 1
ATOM 2256 C CA . TYR A 1 283 ? 11.504 1.336 -31.923 1.00 91.69 283 TYR A CA 1
ATOM 2257 C C . TYR A 1 283 ? 11.942 0.885 -30.523 1.00 91.69 283 TYR A C 1
ATOM 2259 O O . TYR A 1 283 ? 11.183 0.198 -29.844 1.00 91.69 283 TYR A O 1
ATOM 2267 N N . THR A 1 284 ? 13.128 1.298 -30.064 1.00 89.56 284 THR A N 1
ATOM 2268 C CA . THR A 1 284 ? 13.632 0.981 -28.720 1.00 89.56 284 THR A CA 1
ATOM 2269 C C . THR A 1 284 ? 12.708 1.511 -27.620 1.00 89.56 284 THR A C 1
ATOM 2271 O O . THR A 1 284 ? 12.381 0.769 -26.697 1.00 89.56 284 THR A O 1
ATOM 2274 N N . GLU A 1 285 ? 12.246 2.760 -27.728 1.00 89.56 285 GLU A N 1
ATOM 2275 C CA . GLU A 1 285 ? 11.293 3.353 -26.782 1.00 89.56 285 GLU A CA 1
ATOM 2276 C C . GLU A 1 285 ? 9.992 2.541 -26.725 1.00 89.56 285 GLU A C 1
ATOM 2278 O O . GLU A 1 285 ? 9.545 2.145 -25.646 1.00 89.56 285 GLU A O 1
ATOM 2283 N N . GLN A 1 286 ? 9.432 2.195 -27.888 1.00 91.25 286 GLN A N 1
ATOM 2284 C CA . GLN A 1 286 ? 8.217 1.390 -27.975 1.00 91.25 286 GLN A CA 1
ATOM 2285 C C . GLN A 1 286 ? 8.397 -0.009 -27.368 1.00 91.25 286 GLN A C 1
ATOM 2287 O O . GLN A 1 286 ? 7.532 -0.457 -26.613 1.00 91.25 286 GLN A O 1
ATOM 2292 N N . GLN A 1 287 ? 9.496 -0.705 -27.681 1.00 91.06 287 GLN A N 1
ATOM 2293 C CA . GLN A 1 287 ? 9.771 -2.040 -27.136 1.00 91.06 287 GLN A CA 1
ATOM 2294 C C . GLN A 1 287 ? 9.920 -2.008 -25.616 1.00 91.06 287 GLN A C 1
ATOM 2296 O O . GLN A 1 287 ? 9.381 -2.874 -24.924 1.00 91.06 287 GLN A O 1
ATOM 2301 N N . TYR A 1 288 ? 10.592 -0.988 -25.087 1.00 89.00 288 TYR A N 1
ATOM 2302 C CA . TYR A 1 288 ? 10.720 -0.802 -23.651 1.00 89.00 288 TYR A CA 1
ATOM 2303 C C . TYR A 1 288 ? 9.365 -0.526 -22.984 1.00 89.00 288 TYR A C 1
ATOM 2305 O O . TYR A 1 288 ? 9.014 -1.193 -22.011 1.00 89.00 288 TYR A O 1
ATOM 2313 N N . SER A 1 289 ? 8.544 0.379 -23.535 1.00 89.56 289 SER A N 1
ATOM 2314 C CA . SER A 1 289 ? 7.191 0.636 -23.018 1.00 89.56 289 SER A CA 1
ATOM 2315 C C . SER A 1 289 ? 6.303 -0.614 -23.028 1.00 89.56 289 SER A C 1
ATOM 2317 O O . SER A 1 289 ? 5.594 -0.865 -22.054 1.00 89.56 289 SER A O 1
ATOM 2319 N N . LEU A 1 290 ? 6.352 -1.417 -24.097 1.00 92.31 290 LEU A N 1
ATOM 2320 C CA . LEU A 1 290 ? 5.624 -2.688 -24.174 1.00 92.31 290 LEU A CA 1
ATOM 2321 C C . LEU A 1 290 ? 6.121 -3.679 -23.117 1.00 92.31 290 LEU A C 1
ATOM 2323 O O . LEU A 1 290 ? 5.313 -4.261 -22.398 1.00 92.31 290 LEU A O 1
ATOM 2327 N N . THR A 1 291 ? 7.439 -3.810 -22.966 1.00 91.88 291 THR A N 1
ATOM 2328 C CA . THR A 1 291 ? 8.050 -4.724 -21.989 1.00 91.88 291 THR A CA 1
ATOM 2329 C C . THR A 1 291 ? 7.721 -4.326 -20.549 1.00 91.88 291 THR A C 1
ATOM 2331 O O . THR A 1 291 ? 7.489 -5.205 -19.718 1.00 91.88 291 THR A O 1
ATOM 2334 N N . LYS A 1 292 ? 7.634 -3.021 -20.248 1.00 90.62 292 LYS A N 1
ATOM 2335 C CA . LYS A 1 292 ? 7.139 -2.517 -18.956 1.00 90.62 292 LYS A CA 1
ATOM 2336 C C . LYS A 1 292 ? 5.684 -2.885 -18.707 1.00 90.62 292 LYS A C 1
ATOM 2338 O O . LYS A 1 292 ? 5.356 -3.320 -17.607 1.00 90.62 292 LYS A O 1
ATOM 2343 N N . GLN A 1 293 ? 4.820 -2.727 -19.709 1.00 93.56 293 GLN A N 1
ATOM 2344 C CA . GLN A 1 293 ? 3.415 -3.102 -19.569 1.00 93.56 293 GLN A CA 1
ATOM 2345 C C . GLN A 1 293 ? 3.275 -4.610 -19.330 1.00 93.56 293 GLN A C 1
ATOM 2347 O O . GLN A 1 293 ? 2.562 -5.005 -18.415 1.00 93.56 293 GLN A O 1
ATOM 2352 N N . GLU A 1 294 ? 3.981 -5.442 -20.100 1.00 94.25 294 GLU A N 1
ATOM 2353 C CA . GLU A 1 294 ? 4.011 -6.896 -19.893 1.00 94.25 294 GLU A CA 1
ATOM 2354 C C . GLU A 1 294 ? 4.508 -7.261 -18.493 1.00 94.25 294 GLU A C 1
ATOM 2356 O O . GLU A 1 294 ? 3.861 -8.035 -17.792 1.00 94.25 294 GLU A O 1
ATOM 2361 N N . PHE A 1 295 ? 5.620 -6.656 -18.065 1.00 93.38 295 PHE A N 1
ATOM 2362 C CA . PHE A 1 295 ? 6.160 -6.850 -16.723 1.00 93.38 295 PHE A CA 1
ATOM 2363 C C . PHE A 1 295 ? 5.127 -6.510 -15.653 1.00 93.38 295 PHE A C 1
ATOM 2365 O O . PHE A 1 295 ? 4.924 -7.287 -14.724 1.00 93.38 295 PHE A O 1
ATOM 2372 N N . TRP A 1 296 ? 4.462 -5.361 -15.792 1.00 95.06 296 TRP A N 1
ATOM 2373 C CA . TRP A 1 296 ? 3.454 -4.939 -14.836 1.00 95.06 296 TRP A CA 1
ATOM 2374 C C . TRP A 1 296 ? 2.295 -5.927 -14.786 1.00 95.06 296 TRP A C 1
ATOM 2376 O O . TRP A 1 296 ? 1.883 -6.292 -13.693 1.00 95.06 296 TRP A O 1
ATOM 2386 N N . GLU A 1 297 ? 1.797 -6.408 -15.927 1.00 96.31 297 GLU A N 1
ATOM 2387 C CA . GLU A 1 297 ? 0.728 -7.417 -15.966 1.00 96.31 297 GLU A CA 1
ATOM 2388 C C . GLU A 1 297 ? 1.138 -8.745 -15.302 1.00 96.31 297 GLU A C 1
ATOM 2390 O O . GLU A 1 297 ? 0.321 -9.377 -14.630 1.00 96.31 297 GLU A O 1
ATOM 2395 N N . GLU A 1 298 ? 2.405 -9.149 -15.436 1.00 95.69 298 GLU A N 1
ATOM 2396 C CA . GLU A 1 298 ? 2.959 -10.354 -14.804 1.00 95.69 298 GLU A CA 1
ATOM 2397 C C . GLU A 1 298 ? 3.314 -10.153 -13.320 1.00 95.69 298 GLU A C 1
ATOM 2399 O O . GLU A 1 298 ? 3.411 -11.137 -12.578 1.00 95.69 298 GLU A O 1
ATOM 2404 N N . LEU A 1 299 ? 3.457 -8.905 -12.861 1.00 96.06 299 LEU A N 1
ATOM 2405 C CA . LEU A 1 299 ? 3.978 -8.548 -11.540 1.00 96.06 299 LEU A CA 1
ATOM 2406 C C . LEU A 1 299 ? 3.332 -9.311 -10.373 1.00 96.06 299 LEU A C 1
ATOM 2408 O O . LEU A 1 299 ? 4.080 -9.851 -9.555 1.00 96.06 299 LEU A O 1
ATOM 2412 N N . PRO A 1 300 ? 1.991 -9.433 -10.268 1.00 97.88 300 PRO A N 1
ATOM 2413 C CA . PRO A 1 300 ? 1.385 -10.172 -9.163 1.00 97.88 300 PRO A CA 1
ATOM 2414 C C . PRO A 1 300 ? 1.854 -11.629 -9.115 1.00 97.88 300 PRO A C 1
ATOM 2416 O O . PRO A 1 300 ? 2.156 -12.152 -8.042 1.00 97.88 300 PRO A O 1
ATOM 2419 N N . SER A 1 301 ? 1.992 -12.269 -10.279 1.00 97.12 301 SER A N 1
ATOM 2420 C CA . SER A 1 301 ? 2.404 -13.670 -10.369 1.00 97.12 301 SER A CA 1
ATOM 2421 C C . SER A 1 301 ? 3.847 -13.892 -9.912 1.00 97.12 301 SER A C 1
ATOM 2423 O O . SER A 1 301 ? 4.134 -14.931 -9.317 1.00 97.12 301 SER A O 1
ATOM 2425 N N . LEU A 1 302 ? 4.729 -12.896 -10.086 1.00 95.62 302 LEU A N 1
ATOM 2426 C CA . LEU A 1 302 ? 6.112 -12.948 -9.595 1.00 95.62 302 LEU A CA 1
ATOM 2427 C C . LEU A 1 302 ? 6.164 -13.085 -8.066 1.00 95.62 302 LEU A C 1
ATOM 2429 O O . LEU A 1 302 ? 7.046 -13.753 -7.533 1.00 95.62 302 LEU A O 1
ATOM 2433 N N . PHE A 1 303 ? 5.181 -12.512 -7.367 1.00 96.81 303 PHE A N 1
ATOM 2434 C CA . PHE A 1 303 ? 5.034 -12.588 -5.911 1.00 96.81 303 PHE A CA 1
ATOM 2435 C C . PHE A 1 303 ? 4.044 -13.671 -5.451 1.00 96.81 303 PHE A C 1
ATOM 2437 O O . PHE A 1 303 ? 3.693 -13.726 -4.272 1.00 96.81 303 PHE A O 1
ATOM 2444 N N . GLY A 1 304 ? 3.578 -14.540 -6.356 1.00 96.56 304 GLY A N 1
ATOM 2445 C CA . GLY A 1 304 ? 2.604 -15.590 -6.037 1.00 96.56 304 GLY A CA 1
ATOM 2446 C C . GLY A 1 304 ? 1.207 -15.064 -5.687 1.00 96.56 304 GLY A C 1
ATOM 2447 O O . GLY A 1 304 ? 0.468 -15.725 -4.957 1.00 96.56 304 GLY A O 1
ATOM 2448 N N . LEU A 1 305 ? 0.849 -13.874 -6.173 1.00 97.62 305 LEU A N 1
ATOM 2449 C CA . LEU A 1 305 ? -0.445 -13.231 -5.956 1.00 97.62 305 LEU A CA 1
ATOM 2450 C C . LEU A 1 305 ? -1.409 -13.487 -7.133 1.00 97.62 305 LEU A C 1
ATOM 2452 O O . LEU A 1 305 ? -0.962 -13.797 -8.242 1.00 97.62 305 LEU A O 1
ATOM 2456 N N . PRO A 1 306 ? -2.732 -13.336 -6.920 1.00 97.81 306 PRO A N 1
ATOM 2457 C CA . PRO A 1 306 ? -3.724 -13.391 -7.993 1.00 97.81 306 PRO A CA 1
ATOM 2458 C C . PRO A 1 306 ? -3.484 -12.349 -9.088 1.00 97.81 306 PRO A C 1
ATOM 2460 O O . PRO A 1 306 ? -2.890 -11.300 -8.844 1.00 97.81 306 PRO A O 1
ATOM 2463 N N . ALA A 1 307 ? -4.004 -12.608 -10.288 1.00 98.00 307 ALA A N 1
ATOM 2464 C CA . ALA A 1 307 ? -3.909 -11.672 -11.405 1.00 98.00 307 ALA A CA 1
ATOM 2465 C C . ALA A 1 307 ? -4.602 -10.331 -11.097 1.00 98.00 307 ALA A C 1
ATOM 2467 O O . ALA A 1 307 ? -5.550 -10.262 -10.309 1.00 98.00 307 ALA A O 1
ATOM 2468 N N . TRP A 1 308 ? -4.194 -9.263 -11.791 1.00 97.69 308 TRP A N 1
ATOM 2469 C CA . TRP A 1 308 ? -4.749 -7.921 -11.586 1.00 97.69 308 TRP A CA 1
ATOM 2470 C C . TRP A 1 308 ? -6.268 -7.827 -11.714 1.00 97.69 308 TRP A C 1
ATOM 2472 O O . TRP A 1 308 ? -6.873 -6.992 -11.057 1.00 97.69 308 TRP A O 1
ATOM 2482 N N . SER A 1 309 ? -6.902 -8.663 -12.535 1.00 96.88 309 SER A N 1
ATOM 2483 C CA . SER A 1 309 ? -8.363 -8.688 -12.681 1.00 96.88 309 SER A CA 1
ATOM 2484 C C . SER A 1 309 ? -9.078 -9.103 -11.388 1.00 96.88 309 SER A C 1
ATOM 2486 O O . SER A 1 309 ? -10.092 -8.505 -11.017 1.00 96.88 309 SER A O 1
ATOM 2488 N N . GLU A 1 310 ? -8.533 -10.083 -10.669 1.00 97.38 310 GLU A N 1
ATOM 2489 C CA . GLU A 1 310 ? -9.042 -10.521 -9.367 1.00 97.38 310 GLU A CA 1
ATOM 2490 C C . GLU A 1 310 ? -8.745 -9.475 -8.287 1.00 97.38 310 GLU A C 1
ATOM 2492 O O . GLU A 1 310 ? -9.630 -9.122 -7.505 1.00 97.38 310 GLU A O 1
ATOM 2497 N N . LEU A 1 311 ? -7.532 -8.912 -8.292 1.00 97.56 311 LEU A N 1
ATOM 2498 C CA . LEU A 1 311 ? -7.137 -7.854 -7.358 1.00 97.56 311 LEU A CA 1
ATOM 2499 C C . LEU A 1 311 ? -7.971 -6.576 -7.541 1.00 97.56 311 LEU A C 1
ATOM 2501 O O . LEU A 1 311 ? -8.408 -5.985 -6.558 1.00 97.56 311 LEU A O 1
ATOM 2505 N N . GLU A 1 312 ? -8.264 -6.180 -8.780 1.00 96.56 312 GLU A N 1
ATOM 2506 C CA . GLU A 1 312 ? -9.149 -5.051 -9.084 1.00 96.56 312 GLU A CA 1
ATOM 2507 C C . GLU A 1 312 ? -10.580 -5.331 -8.618 1.00 96.56 312 GLU A C 1
ATOM 2509 O O . GLU A 1 312 ? -11.240 -4.441 -8.090 1.00 96.56 312 GLU A O 1
ATOM 2514 N N . THR A 1 313 ? -11.058 -6.571 -8.742 1.00 95.75 313 THR A N 1
ATOM 2515 C CA . THR A 1 313 ? -12.379 -6.946 -8.218 1.00 95.75 313 THR A CA 1
ATOM 2516 C C . THR A 1 313 ? -12.428 -6.788 -6.697 1.00 95.75 313 THR A C 1
ATOM 2518 O O . THR A 1 313 ? -13.373 -6.194 -6.175 1.00 95.75 313 THR A O 1
ATOM 2521 N N . ALA A 1 314 ? -11.392 -7.247 -5.985 1.00 94.25 314 ALA A N 1
ATOM 2522 C CA . ALA A 1 314 ? -11.276 -7.070 -4.537 1.00 94.25 314 ALA A CA 1
ATOM 2523 C C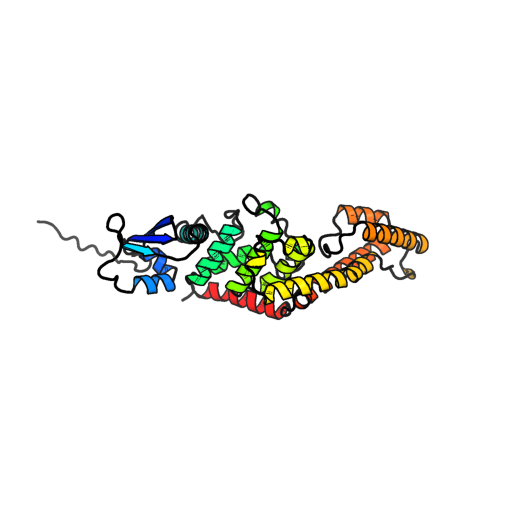 . ALA A 1 314 ? -11.202 -5.584 -4.141 1.00 94.25 314 ALA A C 1
ATOM 2525 O O . ALA A 1 314 ? -11.901 -5.155 -3.220 1.00 94.25 314 ALA A O 1
ATOM 2526 N N . ARG A 1 315 ? -10.418 -4.788 -4.881 1.00 94.81 315 ARG A N 1
ATOM 2527 C CA . ARG A 1 315 ? -10.315 -3.332 -4.709 1.00 94.81 315 ARG A CA 1
ATOM 2528 C C . ARG A 1 315 ? -11.670 -2.652 -4.868 1.00 94.81 315 ARG A C 1
ATOM 2530 O O . ARG A 1 315 ? -12.083 -1.893 -3.996 1.00 94.81 315 ARG A O 1
ATOM 2537 N N . ILE A 1 316 ? -12.378 -2.939 -5.959 1.00 93.44 316 ILE A N 1
ATOM 2538 C CA . ILE A 1 316 ? -13.710 -2.396 -6.232 1.00 93.44 316 ILE A CA 1
ATOM 2539 C C . ILE A 1 316 ? -14.663 -2.781 -5.097 1.00 93.44 316 ILE A C 1
ATOM 2541 O O . ILE A 1 316 ? -15.296 -1.895 -4.537 1.00 93.44 316 ILE A O 1
ATOM 2545 N N . SER A 1 317 ? -14.725 -4.051 -4.685 1.00 90.06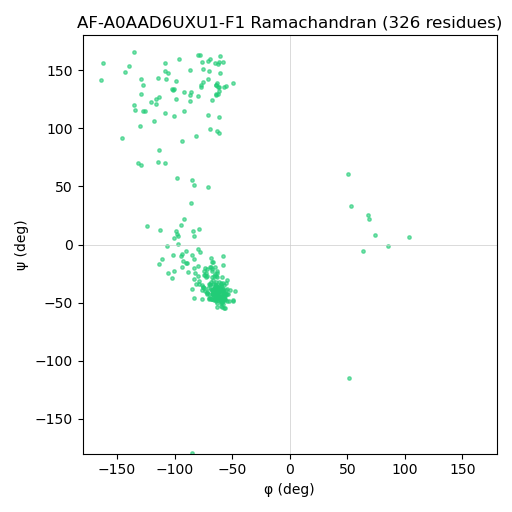 317 SER A N 1
ATOM 2546 C CA . SER A 1 317 ? -15.595 -4.463 -3.569 1.00 90.06 317 SER A CA 1
ATOM 2547 C C . SER A 1 317 ? -15.312 -3.646 -2.308 1.00 90.06 317 SER A C 1
ATOM 2549 O O . SER A 1 317 ? -16.219 -3.044 -1.739 1.00 90.06 317 SER A O 1
ATOM 2551 N N . ALA A 1 318 ? -14.037 -3.524 -1.930 1.00 87.62 318 ALA A N 1
ATOM 2552 C CA . ALA A 1 318 ? -13.634 -2.822 -0.718 1.00 87.62 318 ALA A CA 1
ATOM 2553 C C . ALA A 1 318 ? -13.895 -1.306 -0.759 1.00 87.62 318 ALA A C 1
ATOM 2555 O O . ALA A 1 318 ? -14.202 -0.721 0.282 1.00 87.62 318 ALA A O 1
ATOM 2556 N N . LEU A 1 319 ? -13.769 -0.670 -1.929 1.00 83.62 319 LEU A N 1
ATOM 2557 C CA . LEU A 1 319 ? -14.018 0.765 -2.094 1.00 83.62 319 LEU A CA 1
ATOM 2558 C C . LEU A 1 319 ? -15.515 1.083 -2.288 1.00 83.62 319 LEU A C 1
ATOM 2560 O O . LEU A 1 319 ? -15.974 2.136 -1.852 1.00 83.62 319 LEU A O 1
ATOM 2564 N N . TYR A 1 320 ? -16.303 0.174 -2.874 1.00 78.31 320 TYR A N 1
ATOM 2565 C CA . TYR A 1 320 ? -17.747 0.359 -3.072 1.00 78.31 320 TYR A CA 1
ATOM 2566 C C . TYR A 1 320 ? -18.591 -0.040 -1.848 1.00 78.31 320 TYR A C 1
ATOM 2568 O O . TYR A 1 320 ? -19.547 0.668 -1.529 1.00 78.31 320 TYR A O 1
ATOM 2576 N N . GLU A 1 321 ? -18.260 -1.110 -1.116 1.00 65.06 321 GLU A N 1
ATOM 2577 C CA . GLU A 1 321 ? -19.007 -1.537 0.088 1.00 65.06 321 GLU A CA 1
ATOM 2578 C C . GLU A 1 321 ? -19.069 -0.443 1.165 1.00 65.06 321 GLU A C 1
ATOM 2580 O O . GLU A 1 321 ? -20.087 -0.275 1.843 1.00 65.06 321 GLU A O 1
ATOM 2585 N N . ALA A 1 322 ? -18.019 0.373 1.264 1.00 55.00 322 ALA A N 1
ATOM 2586 C CA . ALA A 1 322 ? -17.970 1.503 2.182 1.00 55.00 322 ALA A CA 1
ATOM 2587 C C . ALA A 1 322 ? -18.845 2.694 1.746 1.00 55.00 322 ALA A C 1
ATOM 2589 O O . ALA A 1 322 ? -19.221 3.516 2.583 1.00 55.00 322 ALA A O 1
ATOM 2590 N N . THR A 1 323 ? -19.217 2.779 0.462 1.00 54.31 323 THR A N 1
ATOM 2591 C CA . THR A 1 323 ? -20.132 3.820 -0.033 1.00 54.31 323 THR A CA 1
ATOM 2592 C C . THR A 1 323 ? -21.612 3.490 0.173 1.00 54.31 323 THR A C 1
ATOM 2594 O O . THR A 1 323 ? -22.441 4.388 0.214 1.00 54.31 323 THR A O 1
ATOM 2597 N N . ASN A 1 324 ? -21.976 2.223 0.375 1.00 48.50 324 ASN A N 1
ATOM 2598 C CA . ASN A 1 324 ? -23.379 1.859 0.599 1.00 48.50 324 ASN A CA 1
ATOM 2599 C C . ASN A 1 324 ? -23.797 1.895 2.079 1.00 48.50 324 ASN A C 1
ATOM 2601 O O . ASN A 1 324 ? -24.988 1.984 2.355 1.00 48.50 324 ASN A O 1
ATOM 2605 N N . HIS A 1 325 ? -22.849 1.914 3.026 1.00 46.62 325 HIS A N 1
ATOM 2606 C CA . HIS A 1 325 ? -23.141 2.004 4.468 1.00 46.62 325 HIS A CA 1
ATOM 2607 C C . HIS A 1 325 ? -23.737 3.351 4.920 1.00 46.62 325 HIS A C 1
ATOM 2609 O O . HIS A 1 325 ? -24.214 3.452 6.044 1.00 46.62 325 HIS A O 1
ATOM 2615 N N . TRP A 1 326 ? -23.721 4.389 4.075 1.00 40.53 326 TRP A N 1
ATOM 2616 C CA . TRP A 1 326 ? -24.368 5.682 4.352 1.00 40.53 326 TRP A CA 1
ATOM 2617 C C . TRP A 1 326 ? -25.656 5.911 3.546 1.00 40.53 326 TRP A C 1
ATOM 2619 O O . TRP A 1 326 ? -26.285 6.958 3.690 1.00 40.53 326 TRP A O 1
ATOM 2629 N N . ALA A 1 327 ? -26.041 4.959 2.688 1.00 32.19 327 ALA A N 1
ATOM 2630 C CA . ALA A 1 327 ? -27.228 5.048 1.835 1.00 32.19 327 ALA A CA 1
ATOM 2631 C C . ALA A 1 327 ? -28.469 4.333 2.417 1.00 32.19 327 ALA A C 1
ATOM 2633 O O . ALA A 1 327 ? -29.526 4.343 1.783 1.00 32.19 327 ALA A O 1
ATOM 2634 N N . THR A 1 328 ? -28.352 3.735 3.605 1.00 31.14 328 THR A N 1
ATOM 2635 C CA . THR A 1 328 ? -29.432 3.071 4.360 1.00 31.14 328 THR A CA 1
ATOM 2636 C C . THR A 1 328 ? -29.558 3.661 5.748 1.00 31.14 328 THR A C 1
ATOM 2638 O O . THR A 1 328 ? -30.707 3.898 6.171 1.00 31.14 328 THR A O 1
#

Radius of gyration: 26.73 Å; Cα contacts (8 Å, |Δi|>4): 377; chains: 1; bounding box: 76×49×84 Å

Organism: NCBI:txid153505

Solvent-accessible surface area (backbone atoms only — not comparable to full-atom values): 18541 Å² total; per-residue (Å²): 141,80,82,80,73,81,71,90,72,78,86,53,79,96,76,60,71,59,89,48,61,36,28,43,30,19,86,96,42,75,45,80,44,51,51,44,63,50,30,75,53,11,61,53,50,35,57,62,67,69,52,84,78,66,97,85,63,56,59,60,97,85,30,50,54,43,86,44,94,56,59,51,66,33,50,49,42,34,50,40,44,72,77,33,75,70,55,59,52,53,82,91,55,88,58,69,48,39,63,66,49,42,51,23,22,28,53,48,19,57,75,34,48,20,52,67,52,29,38,40,31,48,58,57,49,42,59,75,19,30,87,46,64,70,48,51,75,68,52,73,52,63,84,60,38,64,76,66,88,76,95,46,76,54,49,55,28,44,48,49,46,43,50,25,61,76,69,66,43,60,45,35,40,46,44,29,49,46,54,37,45,35,77,44,55,70,70,67,56,66,37,87,92,40,54,54,78,77,44,54,69,72,57,53,50,26,48,56,48,19,45,53,43,45,58,68,45,30,60,61,56,56,44,28,63,53,51,76,60,61,77,92,65,44,88,50,59,71,60,39,50,54,43,34,52,52,48,52,53,51,58,63,69,64,68,69,57,41,43,71,85,74,56,80,51,74,69,52,52,59,50,46,51,73,59,28,52,71,60,42,31,55,46,21,55,51,40,35,56,50,48,49,52,53,49,54,68,46,41,24,56,46,41,75,40,68,50,62,72,58,29,49,50,53,47,48,50,60,59,48,59,41,62,52,75,79,77,116

InterPro domains:
  IPR000210 BTB/POZ domain [PS50097] (20-91)
  IPR000210 BTB/POZ domain [SM00225] (20-129)
  IPR011333 SKP1/BTB/POZ domain superfamily [G3DSA:3.30.710.10] (14-133)
  IPR011333 SKP1/BTB/POZ domain superfamily [SSF54695] (22-125)